Protein AF-A0AAW1EL03-F1 (afdb_monomer_lite)

Foldseek 3Di:
DQQLVVLVVLDDPPQDPVLNVLVSVLLLVLLCVVVVHDDDLVVNVVSCVVSPDHVVVCVVSQQFDPAFDPVRPPDTDTHGHPPGDSDPDDDPDDPDPPPPDDDDDDDDDDDDDDDDDDDDDPPPPPPPPDQLEDPPPDPDDQDPVLLVLQDLDPVDDLVRSLVSSVVVCVVVVHRDYDSVVSVVSSVVVNVD

Organism: Zoarces viviparus (NCBI:txid48416)

Secondary structure (DSSP, 8-state):
-TTHHHHHHHS-TTS-HHHHHHHHHHHHHHHHHHTT----HHHHHHHHHHT-S-HHHHHHTTSEEEEEPTTSTTS--EEEPTTS---SSPPPPP--------------------------------------B--TT--PPPPHHHHHTS---TTS-HHHHHHHHHHHHHHTTPPBPPHHHHHHHHHHHT--

Sequence (192 aa):
MPWLGPVMARLPPHTGKDQKLKVLTFVSCVAMLMNRDFITCKELGSLIGAMGVPQSDLQRLQVQSRFLMPQVFGLSVWHLHGDIPHRMAPLPPRPGPTVARPEDSVQEQPFKDVQAREDEGTCQAVRRTKATCLPVTSKSAWTSLELGLINTTEEVKLAKAYQLYLVTCKDNGIPVKTHKAFKLMRCRMMQQ

pLDDT: mean 72.67, std 19.69, range [28.55, 94.56]

Structure (mmCIF, N/CA/C/O backbone):
data_AF-A0AAW1EL03-F1
#
_entry.id   AF-A0AAW1EL03-F1
#
loop_
_atom_site.group_PDB
_atom_site.id
_atom_site.type_symbol
_atom_site.label_atom_id
_atom_site.label_alt_id
_atom_site.label_comp_id
_atom_site.label_asym_id
_atom_site.label_entity_id
_atom_site.label_seq_id
_atom_site.pdbx_PDB_ins_code
_atom_site.Cartn_x
_atom_site.Cartn_y
_atom_site.Cartn_z
_atom_site.occupancy
_atom_site.B_iso_or_equiv
_atom_site.auth_seq_id
_atom_site.auth_comp_id
_atom_site.auth_asym_id
_atom_site.auth_atom_id
_atom_site.pdbx_PDB_model_num
ATOM 1 N N . MET A 1 1 ? 12.410 -13.301 -0.323 1.00 84.69 1 MET A N 1
ATOM 2 C CA . MET A 1 1 ? 11.105 -12.604 -0.360 1.00 84.69 1 MET A CA 1
ATOM 3 C C . MET A 1 1 ? 10.319 -13.080 -1.579 1.00 84.69 1 MET A C 1
ATOM 5 O O . MET A 1 1 ? 10.852 -12.973 -2.680 1.00 84.69 1 MET A O 1
ATOM 9 N N . PRO A 1 2 ? 9.106 -13.634 -1.407 1.00 87.38 2 PRO A N 1
ATOM 10 C CA . PRO A 1 2 ? 8.372 -14.324 -2.476 1.00 87.38 2 PRO A CA 1
ATOM 11 C C . PRO A 1 2 ? 7.912 -13.414 -3.628 1.00 87.38 2 PRO A C 1
ATOM 13 O O . PRO A 1 2 ? 7.767 -13.878 -4.754 1.00 87.38 2 PRO A O 1
ATOM 16 N N . TRP A 1 3 ? 7.747 -12.114 -3.385 1.00 91.06 3 TRP A N 1
ATOM 17 C CA . TRP A 1 3 ? 7.303 -11.152 -4.397 1.00 91.06 3 TRP A CA 1
ATOM 18 C C . TRP A 1 3 ? 8.404 -10.694 -5.362 1.00 91.06 3 TRP A C 1
ATOM 20 O O . TRP A 1 3 ? 8.084 -10.210 -6.443 1.00 91.06 3 TRP A O 1
ATOM 30 N N . LEU A 1 4 ? 9.691 -10.828 -5.017 1.00 91.06 4 LEU A N 1
ATOM 31 C CA . LEU A 1 4 ? 10.774 -10.203 -5.792 1.00 91.06 4 LEU A CA 1
ATOM 32 C C . LEU A 1 4 ? 10.878 -10.747 -7.221 1.00 91.06 4 LEU A C 1
ATOM 34 O O . LEU A 1 4 ? 10.934 -9.961 -8.160 1.00 91.06 4 LEU A O 1
ATOM 38 N N . GLY A 1 5 ? 10.864 -12.070 -7.394 1.00 90.00 5 GLY A N 1
ATOM 39 C CA . GLY A 1 5 ? 10.936 -12.702 -8.718 1.00 90.00 5 GLY A CA 1
ATOM 40 C C . GLY A 1 5 ? 9.776 -12.288 -9.636 1.00 90.00 5 GLY A C 1
ATOM 41 O O . GLY A 1 5 ? 10.029 -11.757 -10.718 1.00 90.00 5 GLY A O 1
ATOM 42 N N . PRO A 1 6 ? 8.511 -12.444 -9.196 1.00 91.25 6 PRO A N 1
ATOM 43 C CA . PRO A 1 6 ? 7.341 -12.002 -9.955 1.00 91.25 6 PRO A CA 1
ATOM 44 C C . PRO A 1 6 ? 7.363 -10.515 -10.319 1.00 91.25 6 PRO A C 1
ATOM 46 O O . PRO A 1 6 ? 6.954 -10.142 -11.415 1.00 9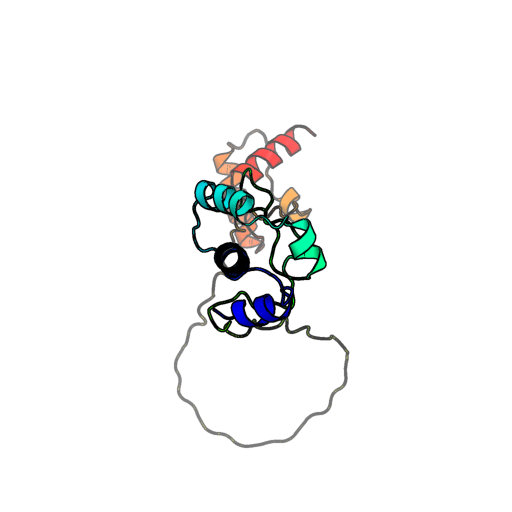1.25 6 PRO A O 1
ATOM 49 N N . VAL A 1 7 ? 7.859 -9.659 -9.422 1.00 91.75 7 VAL A N 1
ATOM 50 C CA . VAL A 1 7 ? 7.974 -8.217 -9.676 1.00 91.75 7 VAL A CA 1
ATOM 51 C C . VAL A 1 7 ? 9.072 -7.940 -10.697 1.00 91.75 7 VAL A C 1
ATOM 53 O O . VAL A 1 7 ? 8.834 -7.214 -11.655 1.00 91.75 7 VAL A O 1
ATOM 56 N N . MET A 1 8 ? 10.247 -8.558 -10.555 1.00 91.50 8 MET A N 1
ATOM 57 C CA . MET A 1 8 ? 11.344 -8.414 -11.515 1.00 91.50 8 MET A CA 1
ATOM 58 C C . MET A 1 8 ? 10.956 -8.859 -12.926 1.00 91.50 8 MET A C 1
ATOM 60 O O . MET A 1 8 ? 11.370 -8.214 -13.884 1.00 91.50 8 MET A O 1
ATOM 64 N N . ALA A 1 9 ? 10.139 -9.908 -13.057 1.00 91.38 9 ALA A N 1
ATOM 65 C CA . ALA A 1 9 ? 9.638 -10.383 -14.346 1.00 91.38 9 ALA A CA 1
ATOM 66 C C . ALA A 1 9 ? 8.681 -9.390 -15.034 1.00 91.38 9 ALA A C 1
ATOM 68 O O . ALA A 1 9 ? 8.555 -9.406 -16.255 1.00 91.38 9 ALA A O 1
ATOM 69 N N . ARG A 1 10 ? 8.007 -8.528 -14.261 1.00 91.31 10 ARG A N 1
ATOM 70 C CA . ARG A 1 10 ? 7.064 -7.512 -14.762 1.00 91.31 10 ARG A CA 1
ATOM 71 C C . ARG A 1 10 ? 7.731 -6.172 -15.060 1.00 91.31 10 ARG A C 1
ATOM 73 O O . ARG A 1 10 ? 7.146 -5.341 -15.749 1.00 91.31 10 ARG A O 1
ATOM 80 N N . LEU A 1 11 ? 8.930 -5.935 -14.533 1.00 90.38 11 LEU A N 1
ATOM 81 C CA . LEU A 1 11 ? 9.653 -4.694 -14.778 1.00 90.38 11 LEU A CA 1
ATOM 82 C C . LEU A 1 11 ? 10.279 -4.692 -16.179 1.00 90.38 11 LEU A C 1
ATOM 84 O O . LEU A 1 11 ? 10.826 -5.710 -16.608 1.00 90.38 11 LEU A O 1
ATOM 88 N N . PRO A 1 12 ? 10.273 -3.547 -16.882 1.00 88.62 12 PRO A N 1
ATOM 89 C CA . PRO A 1 12 ? 10.901 -3.458 -18.185 1.00 88.62 12 PRO A CA 1
ATOM 90 C C . PRO A 1 12 ? 12.398 -3.819 -18.136 1.00 88.62 12 PRO A C 1
ATOM 92 O O . PRO A 1 12 ? 13.119 -3.440 -17.201 1.00 88.62 12 PRO A O 1
ATOM 95 N N . PRO A 1 13 ? 12.923 -4.519 -19.158 1.00 83.50 13 PRO A N 1
ATOM 96 C CA . PRO A 1 13 ? 14.322 -4.940 -19.173 1.00 83.50 13 PRO A CA 1
ATOM 97 C C . PRO A 1 13 ? 15.284 -3.742 -19.156 1.00 83.50 13 PRO A C 1
ATOM 99 O O . PRO A 1 13 ? 16.328 -3.821 -18.508 1.00 83.50 13 PRO A O 1
ATOM 102 N N . HIS A 1 14 ? 14.881 -2.620 -19.761 1.00 84.62 14 HIS A N 1
ATOM 103 C CA . HIS A 1 14 ? 15.642 -1.372 -19.874 1.00 84.62 14 HIS A CA 1
ATOM 104 C C . HIS A 1 14 ? 15.606 -0.476 -18.623 1.00 84.62 14 HIS A C 1
ATOM 106 O O . HIS A 1 14 ? 16.266 0.560 -18.602 1.00 84.62 14 HIS A O 1
ATOM 112 N N . THR A 1 15 ? 14.868 -0.839 -17.569 1.00 84.38 15 THR A N 1
ATOM 113 C CA . THR A 1 15 ? 14.886 -0.076 -16.312 1.00 84.38 15 THR A CA 1
ATOM 114 C C . THR A 1 15 ? 16.285 -0.144 -15.685 1.00 84.38 15 THR A C 1
ATOM 116 O O . THR A 1 15 ? 16.849 -1.231 -15.512 1.00 84.38 15 THR A O 1
ATOM 119 N N . GLY A 1 16 ? 16.857 1.015 -15.344 1.00 87.94 16 GLY A N 1
ATOM 120 C CA . GLY A 1 16 ? 18.197 1.108 -14.760 1.00 87.94 16 GLY A CA 1
ATOM 121 C C . GLY A 1 16 ? 18.313 0.321 -13.450 1.00 87.94 16 GLY A C 1
ATOM 122 O O . GLY A 1 16 ? 17.337 0.179 -12.715 1.00 87.94 16 GLY A O 1
ATOM 123 N N . LYS A 1 17 ? 19.508 -0.199 -13.136 1.00 89.06 17 LYS A N 1
ATOM 124 C CA . LYS A 1 17 ? 19.734 -1.032 -11.934 1.00 89.06 17 LYS A CA 1
ATOM 125 C C . LYS A 1 17 ? 19.313 -0.326 -10.639 1.00 89.06 17 LYS A C 1
ATOM 127 O O . LYS A 1 17 ? 18.640 -0.931 -9.812 1.00 89.06 17 LYS A O 1
ATOM 132 N N . ASP A 1 18 ? 19.662 0.951 -10.506 1.00 89.50 18 ASP A N 1
ATOM 133 C CA . ASP A 1 18 ? 19.302 1.778 -9.349 1.00 89.50 18 ASP A CA 1
ATOM 134 C C . ASP A 1 18 ? 17.780 1.958 -9.218 1.00 89.50 18 ASP A C 1
ATOM 136 O O . ASP A 1 18 ? 17.197 1.769 -8.152 1.00 89.50 18 ASP A O 1
ATOM 140 N N . GLN A 1 19 ? 17.103 2.214 -10.337 1.00 89.75 19 GLN A N 1
ATOM 141 C CA . GLN A 1 19 ? 15.650 2.346 -10.376 1.00 89.75 19 GLN A CA 1
ATOM 142 C C . GLN A 1 19 ? 14.950 1.021 -10.045 1.00 89.75 19 GLN A C 1
ATOM 144 O O . GLN A 1 19 ? 14.009 1.006 -9.254 1.00 89.75 19 GLN A O 1
ATOM 149 N N . LYS A 1 20 ? 15.442 -0.109 -10.576 1.00 91.06 20 LYS A N 1
ATOM 150 C CA . LYS A 1 20 ? 14.947 -1.449 -10.218 1.00 91.06 20 LYS A CA 1
ATOM 151 C C . LYS A 1 20 ? 15.083 -1.701 -8.720 1.00 91.06 20 LYS A C 1
ATOM 153 O O . LYS A 1 20 ? 14.128 -2.168 -8.110 1.00 91.06 20 LYS A O 1
ATOM 158 N N . LEU A 1 21 ? 16.228 -1.363 -8.124 1.00 92.19 21 LEU A N 1
ATOM 159 C CA . LEU A 1 21 ? 16.440 -1.517 -6.687 1.00 92.19 21 LEU A CA 1
ATOM 160 C C . LEU A 1 21 ? 15.420 -0.697 -5.892 1.00 92.19 21 LEU A C 1
ATOM 162 O O . LEU A 1 21 ? 14.746 -1.249 -5.032 1.00 92.19 21 LEU A O 1
ATOM 166 N N . LYS A 1 22 ? 15.236 0.584 -6.226 1.00 92.38 22 LYS A N 1
ATOM 167 C CA . LYS A 1 22 ? 14.263 1.460 -5.553 1.00 92.38 22 LYS A CA 1
ATOM 168 C C . LYS A 1 22 ? 12.833 0.929 -5.651 1.00 92.38 22 LYS A C 1
ATOM 170 O O . LYS A 1 22 ? 12.125 0.901 -4.645 1.00 92.38 22 LYS A O 1
ATOM 175 N N . VAL A 1 23 ? 12.426 0.462 -6.833 1.00 92.06 23 VAL A N 1
ATOM 176 C CA . VAL A 1 23 ? 11.101 -0.140 -7.044 1.00 92.06 23 VAL A CA 1
ATOM 177 C C . VAL A 1 23 ? 10.938 -1.423 -6.233 1.00 92.06 23 VAL A C 1
ATOM 179 O O . VAL A 1 23 ? 9.911 -1.611 -5.584 1.00 92.06 23 VAL A O 1
ATOM 182 N N . LEU A 1 24 ? 11.947 -2.294 -6.210 1.00 93.12 24 LEU A N 1
ATOM 183 C CA . LEU A 1 24 ? 11.908 -3.526 -5.421 1.00 93.12 24 LEU A CA 1
ATOM 184 C C . LEU A 1 24 ? 11.877 -3.246 -3.917 1.00 93.12 24 LEU A C 1
ATOM 186 O O . LEU A 1 24 ? 11.137 -3.918 -3.197 1.00 93.12 24 LEU A O 1
ATOM 190 N N . THR A 1 25 ? 12.620 -2.246 -3.440 1.00 93.00 25 THR A N 1
ATOM 191 C CA . THR A 1 25 ? 12.575 -1.798 -2.043 1.00 93.00 25 THR A CA 1
ATOM 192 C C . THR A 1 25 ? 11.175 -1.315 -1.691 1.00 93.00 25 THR A C 1
ATOM 194 O O . THR A 1 25 ? 10.596 -1.772 -0.709 1.00 93.00 25 THR A O 1
ATOM 197 N N . PHE A 1 26 ? 10.578 -0.474 -2.536 1.00 93.44 26 PHE A N 1
ATOM 198 C CA . PHE A 1 26 ? 9.223 0.024 -2.323 1.00 93.44 26 PHE A CA 1
ATOM 199 C C . PHE A 1 26 ? 8.185 -1.096 -2.301 1.00 93.44 26 PHE A C 1
ATOM 201 O O . PHE A 1 26 ? 7.388 -1.187 -1.370 1.00 93.44 26 PHE A O 1
ATOM 208 N N . VAL A 1 27 ? 8.222 -1.993 -3.284 1.00 93.25 27 VAL A N 1
ATOM 209 C CA . VAL A 1 27 ? 7.329 -3.155 -3.350 1.00 93.25 27 VAL A CA 1
ATOM 210 C C . VAL A 1 27 ? 7.515 -4.060 -2.131 1.00 93.25 27 VAL A C 1
ATOM 212 O O . VAL A 1 27 ? 6.536 -4.583 -1.603 1.00 93.25 27 VAL A O 1
ATOM 215 N N . SER A 1 28 ? 8.741 -4.192 -1.625 1.00 93.12 28 SER A N 1
ATOM 216 C CA . SER A 1 28 ? 9.006 -4.930 -0.389 1.00 93.12 28 SER A CA 1
ATOM 217 C C . SER A 1 28 ? 8.383 -4.255 0.826 1.00 93.12 28 SER A C 1
ATOM 219 O O . SER A 1 28 ? 7.781 -4.943 1.647 1.00 93.12 28 SER A O 1
ATOM 221 N N . CYS A 1 29 ? 8.426 -2.925 0.913 1.00 91.81 29 CYS A N 1
ATOM 222 C CA . CYS A 1 29 ? 7.689 -2.188 1.936 1.00 91.81 29 CYS A CA 1
ATOM 223 C C . CYS A 1 29 ? 6.174 -2.419 1.826 1.00 91.81 29 CYS A C 1
ATOM 225 O O . CYS A 1 29 ? 5.512 -2.682 2.826 1.00 91.81 29 CYS A O 1
ATOM 227 N N . VAL A 1 30 ? 5.613 -2.398 0.617 1.00 91.75 30 VAL A N 1
ATOM 228 C CA . VAL A 1 30 ? 4.187 -2.700 0.406 1.00 91.75 30 VAL A CA 1
ATOM 229 C C . VAL A 1 30 ? 3.850 -4.129 0.851 1.00 91.75 30 VAL A C 1
ATOM 231 O O . VAL A 1 30 ? 2.850 -4.336 1.534 1.00 91.75 30 VAL A O 1
ATOM 234 N N . ALA A 1 31 ? 4.685 -5.117 0.517 1.00 91.50 31 ALA A N 1
ATOM 235 C CA . ALA A 1 31 ? 4.483 -6.505 0.931 1.00 91.50 31 ALA A CA 1
ATOM 236 C C . ALA A 1 31 ? 4.515 -6.668 2.459 1.00 91.50 31 ALA A C 1
ATOM 238 O O . ALA A 1 31 ? 3.661 -7.348 3.026 1.00 91.50 31 ALA A O 1
ATOM 239 N N . MET A 1 32 ? 5.471 -6.016 3.122 1.00 90.62 32 MET A N 1
ATOM 240 C CA . MET A 1 32 ? 5.596 -5.986 4.582 1.00 90.62 32 MET A CA 1
ATOM 241 C C . MET A 1 32 ? 4.366 -5.330 5.235 1.00 90.62 32 MET A C 1
ATOM 243 O O . MET A 1 32 ? 3.766 -5.912 6.137 1.00 90.62 32 MET A O 1
ATOM 247 N N . LEU A 1 33 ? 3.875 -4.206 4.701 1.00 89.44 33 LEU A N 1
ATOM 248 C CA . LEU A 1 33 ? 2.611 -3.601 5.150 1.00 89.44 33 LEU A CA 1
ATOM 249 C C . LEU A 1 33 ? 1.418 -4.553 4.990 1.00 89.44 33 LEU A C 1
ATOM 251 O O . LEU A 1 33 ? 0.576 -4.658 5.881 1.00 89.44 33 LEU A O 1
ATOM 255 N N . MET A 1 34 ? 1.347 -5.300 3.884 1.00 88.88 34 MET A N 1
ATOM 256 C CA . MET A 1 34 ? 0.299 -6.306 3.678 1.00 88.88 34 MET A CA 1
ATOM 257 C C . MET A 1 34 ? 0.388 -7.476 4.673 1.00 88.88 34 MET A C 1
ATOM 259 O O . MET A 1 34 ? -0.644 -8.069 4.999 1.00 88.88 34 MET A O 1
ATOM 263 N N . ASN A 1 35 ? 1.581 -7.775 5.193 1.00 88.31 35 ASN A N 1
ATOM 264 C CA . ASN A 1 35 ? 1.797 -8.736 6.278 1.00 88.31 35 ASN A CA 1
ATOM 265 C C . ASN A 1 35 ? 1.561 -8.152 7.679 1.00 88.31 35 ASN A C 1
ATOM 267 O O . ASN A 1 35 ? 1.613 -8.903 8.650 1.00 88.31 35 ASN A O 1
ATOM 271 N N . ARG A 1 36 ? 1.198 -6.864 7.780 1.00 85.75 36 ARG A N 1
ATOM 272 C CA . ARG A 1 36 ? 1.026 -6.105 9.032 1.00 85.75 36 ARG A CA 1
ATOM 273 C C . ARG A 1 36 ? 2.334 -5.849 9.786 1.00 85.75 36 ARG A C 1
ATOM 275 O O . ARG A 1 36 ? 2.304 -5.637 10.997 1.00 85.75 36 ARG A O 1
ATOM 282 N N . ASP A 1 37 ? 3.453 -5.832 9.072 1.00 86.31 37 ASP A N 1
ATOM 283 C CA . ASP A 1 37 ? 4.729 -5.386 9.621 1.00 86.31 37 ASP A CA 1
ATOM 284 C C . ASP A 1 37 ? 4.763 -3.853 9.714 1.00 86.31 37 ASP A C 1
ATOM 286 O O . ASP A 1 37 ? 4.125 -3.136 8.935 1.00 86.31 37 ASP A O 1
ATOM 290 N N . PHE A 1 38 ? 5.512 -3.338 10.689 1.00 84.25 38 PHE A N 1
ATOM 291 C CA . PHE A 1 38 ? 5.642 -1.900 10.904 1.00 84.25 38 PHE A CA 1
ATOM 292 C C . PHE A 1 38 ? 6.606 -1.269 9.893 1.00 84.25 38 PHE A C 1
ATOM 294 O O . PHE A 1 38 ? 7.735 -1.729 9.736 1.00 84.25 38 PHE A O 1
ATOM 301 N N . ILE A 1 39 ? 6.178 -0.173 9.256 1.00 84.75 39 ILE A N 1
ATOM 302 C CA . ILE A 1 39 ? 7.020 0.657 8.385 1.00 84.75 39 ILE A CA 1
ATOM 303 C C . ILE A 1 39 ? 6.772 2.130 8.679 1.00 84.75 39 ILE A C 1
ATOM 305 O O . ILE A 1 39 ? 5.629 2.585 8.776 1.00 84.75 39 ILE A O 1
ATOM 309 N N . THR A 1 40 ? 7.852 2.902 8.748 1.00 86.44 40 THR A N 1
ATOM 310 C CA . THR A 1 40 ? 7.795 4.351 8.908 1.00 86.44 40 THR A CA 1
ATOM 311 C C . THR A 1 40 ? 7.157 5.009 7.680 1.00 86.44 40 THR A C 1
ATOM 313 O O . THR A 1 40 ? 7.718 5.005 6.584 1.00 86.44 40 THR A O 1
ATOM 316 N N . CYS A 1 41 ? 6.005 5.664 7.860 1.00 84.19 41 CYS A N 1
ATOM 317 C CA . CYS A 1 41 ? 5.313 6.362 6.766 1.00 84.19 41 CYS A CA 1
ATOM 318 C C . CYS A 1 41 ? 6.177 7.468 6.126 1.00 84.19 41 CYS A C 1
ATOM 320 O O . CYS A 1 41 ? 6.107 7.677 4.920 1.00 84.19 41 CYS A O 1
ATOM 322 N N . LYS A 1 42 ? 7.036 8.147 6.901 1.00 86.12 42 LYS A N 1
ATOM 323 C CA . LYS A 1 42 ? 7.952 9.180 6.377 1.00 86.12 42 LYS A CA 1
ATOM 324 C C . LYS A 1 42 ? 8.934 8.620 5.343 1.00 86.12 42 LYS A C 1
ATOM 326 O O . LYS A 1 42 ? 9.109 9.209 4.280 1.00 86.12 42 LYS A O 1
ATOM 331 N N . GLU A 1 43 ? 9.539 7.475 5.645 1.00 85.88 43 GLU A N 1
ATOM 332 C CA . GLU A 1 43 ? 10.498 6.809 4.757 1.00 85.88 43 GLU A CA 1
ATOM 333 C C . GLU A 1 43 ? 9.797 6.279 3.507 1.00 85.88 43 GLU A C 1
ATOM 335 O O . GLU A 1 43 ? 10.298 6.446 2.399 1.00 85.88 43 GLU A O 1
ATOM 340 N N . LEU A 1 44 ? 8.585 5.737 3.666 1.00 88.75 44 LEU A N 1
ATOM 341 C CA . LEU A 1 44 ? 7.769 5.286 2.544 1.00 88.75 44 LEU A CA 1
ATOM 342 C C . LEU A 1 44 ? 7.399 6.436 1.597 1.00 88.75 44 LEU A C 1
ATOM 344 O O . LEU A 1 44 ? 7.482 6.280 0.382 1.00 88.75 44 LEU A O 1
ATOM 348 N N . GLY A 1 45 ? 7.036 7.602 2.139 1.00 88.56 45 GLY A N 1
ATOM 349 C CA . GLY A 1 45 ? 6.766 8.805 1.349 1.00 88.56 45 GLY A CA 1
ATOM 350 C C . GLY A 1 45 ? 7.994 9.286 0.573 1.00 88.56 45 GLY A C 1
ATOM 351 O O . GLY A 1 45 ? 7.897 9.566 -0.622 1.00 88.56 45 GLY A O 1
ATOM 352 N N . SER A 1 46 ? 9.164 9.312 1.221 1.00 89.75 46 SER A N 1
ATOM 353 C CA . SER A 1 46 ? 10.435 9.638 0.559 1.00 89.75 46 SER A CA 1
ATOM 354 C C . SER A 1 46 ? 10.758 8.648 -0.565 1.00 89.75 46 SER A C 1
ATOM 356 O O . SER A 1 46 ? 11.137 9.055 -1.663 1.00 89.75 46 SER A O 1
ATOM 358 N N . LEU A 1 47 ? 10.522 7.355 -0.333 1.00 90.12 47 LEU A N 1
ATOM 359 C CA . LEU A 1 47 ? 10.772 6.299 -1.306 1.00 90.12 47 LEU A CA 1
ATOM 360 C C . LEU A 1 47 ? 9.850 6.391 -2.533 1.00 90.12 47 LEU A C 1
ATOM 362 O O . LEU A 1 47 ? 10.315 6.180 -3.652 1.00 90.12 47 LEU A O 1
ATOM 366 N N . ILE A 1 48 ? 8.578 6.768 -2.347 1.00 88.81 48 ILE A N 1
ATOM 367 C CA . ILE A 1 48 ? 7.637 7.028 -3.453 1.00 88.81 48 ILE A CA 1
ATOM 368 C C . ILE A 1 48 ? 8.169 8.134 -4.370 1.00 88.81 48 ILE A C 1
ATOM 370 O O . ILE A 1 48 ? 8.121 7.983 -5.590 1.00 88.81 48 ILE A O 1
ATOM 374 N N . GLY A 1 49 ? 8.716 9.211 -3.800 1.00 86.94 49 GLY A N 1
ATOM 375 C CA . GLY A 1 49 ? 9.352 10.275 -4.579 1.00 86.94 49 GLY A CA 1
ATOM 376 C C . GLY A 1 49 ? 10.665 9.837 -5.237 1.00 86.94 49 GLY A C 1
ATOM 377 O O . GLY A 1 49 ? 10.932 10.183 -6.385 1.00 86.94 49 GLY A O 1
ATOM 378 N N . ALA A 1 50 ? 11.475 9.039 -4.538 1.00 87.94 50 ALA A N 1
ATOM 379 C CA . ALA A 1 50 ? 12.811 8.647 -4.987 1.00 87.94 50 ALA A CA 1
ATOM 380 C C . ALA A 1 50 ? 12.824 7.585 -6.100 1.00 87.94 50 ALA A C 1
ATOM 382 O O . ALA A 1 50 ? 13.808 7.501 -6.838 1.00 87.94 50 ALA A O 1
ATOM 383 N N . MET A 1 51 ? 11.770 6.769 -6.234 1.00 87.06 51 MET A N 1
ATOM 384 C CA . MET A 1 51 ? 11.692 5.701 -7.243 1.00 87.06 51 MET A CA 1
ATOM 385 C C . MET A 1 51 ? 11.795 6.202 -8.687 1.00 87.06 51 MET A C 1
ATOM 387 O O . MET A 1 51 ? 12.218 5.442 -9.556 1.00 87.06 51 MET A O 1
ATOM 391 N N . GLY A 1 52 ? 11.365 7.435 -8.970 1.00 83.94 52 GLY A N 1
ATOM 392 C CA . GLY A 1 52 ? 11.308 7.959 -10.340 1.00 83.94 52 GLY A CA 1
ATOM 393 C C . GLY A 1 52 ? 10.363 7.182 -11.271 1.00 83.94 52 GLY A C 1
ATOM 394 O O . GLY A 1 52 ? 10.425 7.358 -12.482 1.00 83.94 52 GLY A O 1
ATOM 395 N N . VAL A 1 53 ? 9.517 6.303 -10.722 1.00 85.56 53 VAL A N 1
ATOM 396 C CA . VAL A 1 53 ? 8.439 5.598 -11.427 1.00 85.56 53 VAL A CA 1
ATOM 397 C C . VAL A 1 53 ? 7.142 5.922 -10.694 1.00 85.56 53 VAL A C 1
ATOM 399 O O . VAL A 1 53 ? 7.053 5.654 -9.491 1.00 85.56 53 VAL A O 1
ATOM 402 N N . PRO A 1 54 ? 6.135 6.494 -11.369 1.00 89.12 54 PRO A N 1
ATOM 403 C CA . PRO A 1 54 ? 4.861 6.761 -10.729 1.00 89.12 54 PRO A CA 1
ATOM 404 C C . PRO A 1 54 ? 4.129 5.447 -10.433 1.00 89.12 54 PRO A C 1
ATOM 406 O O . PRO A 1 54 ? 4.210 4.469 -11.178 1.00 89.12 54 PRO A O 1
ATOM 409 N N . GLN A 1 55 ? 3.346 5.429 -9.355 1.00 89.25 55 GLN A N 1
ATOM 410 C CA . GLN A 1 55 ? 2.567 4.246 -8.963 1.00 89.25 55 GLN A CA 1
ATOM 411 C C . GLN A 1 55 ? 1.541 3.830 -10.039 1.00 89.25 55 GLN A C 1
ATOM 413 O O . GLN A 1 55 ? 1.219 2.651 -10.167 1.00 89.25 55 GLN A O 1
ATOM 418 N N . SER A 1 56 ? 1.098 4.761 -10.891 1.00 89.44 56 SER A N 1
ATOM 419 C CA . SER A 1 56 ? 0.276 4.459 -12.071 1.00 89.44 56 SER A CA 1
ATOM 420 C C . SER A 1 56 ? 0.974 3.524 -13.062 1.00 89.44 56 SER A C 1
ATOM 422 O O . SER A 1 56 ? 0.334 2.638 -13.626 1.00 89.44 56 SER A O 1
ATOM 424 N N . ASP A 1 57 ? 2.285 3.671 -13.256 1.00 90.81 57 ASP A N 1
ATOM 425 C CA . ASP A 1 57 ? 3.041 2.783 -14.139 1.00 90.81 57 ASP A CA 1
ATOM 426 C C . ASP A 1 57 ? 3.235 1.410 -13.498 1.00 90.81 57 ASP A C 1
ATOM 428 O O . ASP A 1 57 ? 3.091 0.393 -14.173 1.00 90.81 57 ASP A O 1
ATOM 432 N N . LEU A 1 58 ? 3.433 1.349 -12.178 1.00 90.00 58 LEU A N 1
ATOM 433 C CA . LEU A 1 58 ? 3.453 0.075 -11.453 1.00 90.00 58 LEU A CA 1
ATOM 434 C C . LEU A 1 58 ? 2.104 -0.657 -11.528 1.00 90.00 58 LEU A C 1
ATOM 436 O O . LEU A 1 58 ? 2.082 -1.886 -11.561 1.00 90.00 58 LEU A O 1
ATOM 440 N N . GLN A 1 59 ? 0.981 0.061 -11.602 1.00 92.31 59 GLN A N 1
ATOM 441 C CA . GLN A 1 59 ? -0.331 -0.540 -11.862 1.00 92.31 59 GLN A CA 1
ATOM 442 C C . GLN A 1 59 ? -0.469 -1.041 -13.304 1.00 92.31 59 GLN A C 1
ATOM 444 O O . GLN A 1 59 ? -0.995 -2.132 -13.522 1.00 92.31 59 GLN A O 1
ATOM 449 N N . ARG A 1 60 ? 0.030 -0.287 -14.294 1.00 91.75 60 ARG A N 1
ATOM 450 C CA . ARG A 1 60 ? 0.043 -0.716 -15.707 1.00 91.75 60 ARG A CA 1
ATOM 451 C C . ARG A 1 60 ? 0.879 -1.976 -15.916 1.00 91.75 60 ARG A C 1
ATOM 453 O O . ARG A 1 60 ? 0.465 -2.857 -16.660 1.00 91.75 60 ARG A O 1
ATOM 460 N N . LEU A 1 61 ? 2.003 -2.089 -15.210 1.00 90.62 61 LEU A N 1
ATOM 461 C CA . LEU A 1 61 ? 2.863 -3.278 -15.184 1.00 90.62 61 LEU A CA 1
ATOM 462 C C . LEU A 1 61 ? 2.291 -4.421 -14.331 1.00 90.62 61 LEU A C 1
ATOM 464 O O . LEU A 1 61 ? 2.961 -5.429 -14.118 1.00 90.62 61 LEU A O 1
ATOM 468 N N . GLN A 1 62 ? 1.074 -4.266 -13.799 1.00 92.06 62 GLN A N 1
ATOM 469 C CA . GLN A 1 62 ? 0.434 -5.219 -12.895 1.00 92.06 62 GLN A CA 1
ATOM 470 C C . GLN A 1 62 ? 1.288 -5.533 -11.656 1.00 92.06 62 GLN A C 1
ATOM 472 O O . GLN A 1 62 ? 1.151 -6.592 -11.065 1.00 92.06 62 GLN A O 1
ATOM 477 N N . VAL A 1 63 ? 2.196 -4.660 -11.225 1.00 91.38 63 VAL A N 1
ATOM 478 C CA . VAL A 1 63 ? 2.946 -4.836 -9.969 1.00 91.38 63 VAL A CA 1
ATOM 479 C C . VAL A 1 63 ? 2.072 -4.429 -8.782 1.00 91.38 63 VAL A C 1
ATOM 481 O O . VAL A 1 63 ? 1.998 -5.132 -7.773 1.00 91.38 63 VAL A O 1
ATOM 484 N N . GLN A 1 64 ? 1.351 -3.319 -8.930 1.00 92.50 64 GLN A N 1
ATOM 485 C CA . GLN A 1 64 ? 0.358 -2.851 -7.969 1.00 92.50 64 GLN A CA 1
ATOM 486 C C . GLN A 1 64 ? -1.064 -3.115 -8.467 1.00 92.50 64 GLN A C 1
ATOM 488 O O . GLN A 1 64 ? -1.345 -3.154 -9.663 1.00 92.50 64 GLN A O 1
ATOM 493 N N . SER A 1 65 ? -1.976 -3.293 -7.521 1.00 91.94 65 SER A N 1
ATOM 494 C CA . SER A 1 65 ? -3.411 -3.389 -7.755 1.00 91.94 65 SER A CA 1
ATOM 495 C C . SER A 1 65 ? -4.074 -2.007 -7.722 1.00 91.94 65 SER A C 1
ATOM 497 O O . SER A 1 65 ? -3.449 -0.992 -7.422 1.00 91.94 65 SER A O 1
ATOM 499 N N . ARG A 1 66 ? -5.385 -1.975 -7.977 1.00 89.19 66 ARG A N 1
ATOM 500 C CA . ARG A 1 66 ? -6.219 -0.770 -7.840 1.00 89.19 66 ARG A CA 1
ATOM 501 C C . ARG A 1 66 ? -6.704 -0.531 -6.407 1.00 89.19 66 ARG A C 1
ATOM 503 O O . ARG A 1 66 ? -7.329 0.490 -6.142 1.00 89.19 66 ARG A O 1
ATOM 510 N N . PHE A 1 67 ? -6.430 -1.453 -5.484 1.00 89.19 67 PHE A N 1
ATOM 511 C CA . PHE A 1 67 ? -6.892 -1.357 -4.105 1.00 89.19 67 PHE A CA 1
ATOM 512 C C . PHE A 1 67 ? -5.921 -0.525 -3.277 1.00 89.19 67 PHE A C 1
ATOM 514 O O . PHE A 1 67 ? -4.733 -0.835 -3.201 1.00 89.19 67 PHE A O 1
ATOM 521 N N . LEU A 1 68 ? -6.435 0.525 -2.646 1.00 89.94 68 LEU A N 1
ATOM 522 C CA . LEU A 1 68 ? -5.670 1.372 -1.740 1.00 89.94 68 LEU A CA 1
ATOM 523 C C . LE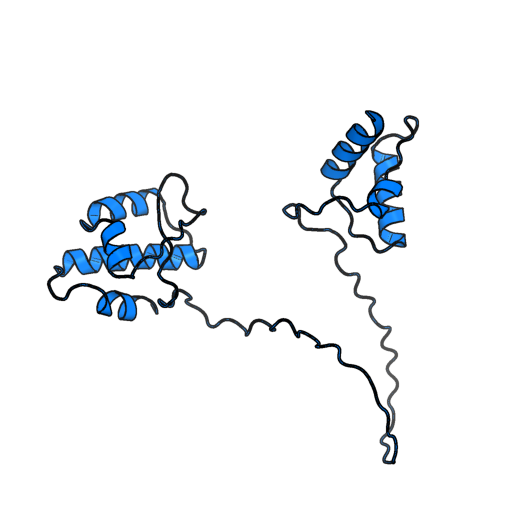U A 1 68 ? -5.528 0.691 -0.374 1.00 89.94 68 LEU A C 1
ATOM 525 O O . LEU A 1 68 ? -6.481 0.089 0.121 1.00 89.94 68 LEU A O 1
ATOM 529 N N . MET A 1 69 ? -4.358 0.806 0.250 1.00 87.00 69 MET A N 1
ATOM 530 C CA . MET A 1 69 ? -4.155 0.348 1.619 1.00 87.00 69 MET A CA 1
ATOM 531 C C . MET A 1 69 ? -4.750 1.355 2.611 1.00 87.00 69 MET A C 1
ATOM 533 O O . MET A 1 69 ? -4.274 2.486 2.683 1.00 87.00 69 MET A O 1
ATOM 537 N N . PRO A 1 70 ? -5.718 0.950 3.453 1.00 78.56 70 PRO A N 1
ATOM 538 C CA . PRO A 1 70 ? -6.311 1.843 4.451 1.00 78.56 70 PRO A CA 1
ATOM 539 C C . PRO A 1 70 ? -5.395 2.091 5.660 1.00 78.56 70 PRO A C 1
ATOM 541 O O . PRO A 1 70 ? -5.693 2.939 6.492 1.00 78.56 70 PRO A O 1
ATOM 544 N N . GLN A 1 71 ? -4.307 1.325 5.791 1.00 74.06 71 GLN A N 1
ATOM 545 C CA . GLN A 1 71 ? -3.417 1.337 6.959 1.00 74.06 71 GLN A CA 1
ATOM 546 C C . GLN A 1 71 ? -2.359 2.450 6.902 1.00 74.06 71 GLN A C 1
ATOM 548 O O . GLN A 1 71 ? -1.679 2.691 7.896 1.00 74.06 71 GLN A O 1
ATOM 553 N N . VAL A 1 72 ? -2.211 3.127 5.758 1.00 77.06 72 VAL A N 1
ATOM 554 C CA . VAL A 1 72 ? -1.195 4.165 5.556 1.00 77.06 72 VAL A CA 1
ATOM 555 C C . VAL A 1 72 ? -1.870 5.537 5.569 1.00 77.06 72 VAL A C 1
ATOM 557 O O . VAL A 1 72 ? -2.483 5.960 4.592 1.00 77.06 72 VAL A O 1
ATOM 560 N N . PHE A 1 73 ? -1.793 6.237 6.700 1.00 72.81 73 PHE A N 1
ATOM 561 C CA . PHE A 1 73 ? -2.392 7.565 6.840 1.00 72.81 73 PHE A CA 1
ATOM 562 C C . PHE A 1 73 ? -1.578 8.621 6.084 1.00 72.81 73 PHE A C 1
ATOM 564 O O . PHE A 1 73 ? -0.361 8.705 6.233 1.00 72.81 73 PHE A O 1
ATOM 571 N N . GLY A 1 74 ? -2.257 9.449 5.285 1.00 78.19 74 GLY A N 1
ATOM 572 C CA . GLY A 1 74 ? -1.641 10.577 4.575 1.00 78.19 74 GLY A CA 1
ATOM 573 C C . GLY A 1 74 ? -0.818 10.208 3.336 1.00 78.19 74 GLY A C 1
ATOM 574 O O . GLY A 1 74 ? -0.257 11.099 2.706 1.00 78.19 74 GLY A O 1
ATOM 575 N N . LEU A 1 75 ? -0.760 8.927 2.953 1.00 82.50 75 LEU A N 1
ATOM 576 C CA . LEU A 1 75 ? -0.092 8.468 1.735 1.00 82.50 75 LEU A CA 1
ATOM 577 C C . LEU A 1 75 ? -1.005 7.533 0.948 1.00 82.50 75 LEU A C 1
ATOM 579 O O . LEU A 1 75 ? -1.579 6.593 1.491 1.00 82.50 75 LEU A O 1
ATOM 583 N N . SER A 1 76 ? -1.092 7.765 -0.360 1.00 87.75 76 SER A N 1
ATOM 584 C CA . SER A 1 76 ? -1.769 6.838 -1.266 1.00 87.75 76 SER A CA 1
ATOM 585 C C . SER A 1 76 ? -0.805 5.723 -1.649 1.00 87.75 76 SER A C 1
ATOM 587 O O . SER A 1 76 ? 0.120 5.928 -2.436 1.00 87.75 76 SER A O 1
ATOM 589 N N . VAL A 1 77 ? -0.999 4.549 -1.050 1.00 89.44 77 VAL A N 1
ATOM 590 C CA . VAL A 1 77 ? -0.206 3.350 -1.334 1.00 89.44 77 VAL A CA 1
ATOM 591 C C . VAL A 1 77 ? -1.152 2.234 -1.735 1.00 89.44 77 VAL A C 1
ATOM 593 O O . VAL A 1 77 ? -2.113 1.938 -1.026 1.00 89.44 77 VAL A O 1
ATOM 596 N N . TRP A 1 78 ? -0.887 1.613 -2.878 1.00 91.94 78 TRP A N 1
ATOM 597 C CA . TRP A 1 78 ? -1.722 0.545 -3.411 1.00 91.94 78 TRP A CA 1
ATOM 598 C C . TRP A 1 78 ? -1.178 -0.826 -3.019 1.00 91.94 78 TRP A C 1
ATOM 600 O O . TRP A 1 78 ? 0.034 -1.029 -2.930 1.00 91.94 78 TRP A O 1
ATOM 610 N N . HIS A 1 79 ? -2.090 -1.772 -2.801 1.00 92.88 79 HIS A N 1
ATOM 611 C CA . HIS A 1 79 ? -1.773 -3.176 -2.558 1.00 92.88 79 HIS A CA 1
ATOM 612 C C . HIS A 1 79 ? -1.004 -3.777 -3.738 1.00 92.88 79 HIS A C 1
ATOM 614 O O . HIS A 1 79 ? -1.206 -3.364 -4.881 1.00 92.88 79 HIS A O 1
ATOM 620 N N . LEU A 1 80 ? -0.203 -4.813 -3.482 1.00 92.50 80 LEU A N 1
ATOM 621 C CA . LEU A 1 80 ? 0.360 -5.640 -4.549 1.00 92.50 80 LEU A CA 1
ATOM 622 C C . LEU A 1 80 ? -0.738 -6.329 -5.355 1.00 92.50 80 LEU A C 1
ATOM 624 O O . LEU A 1 80 ? -1.839 -6.581 -4.859 1.00 92.50 80 LEU A O 1
ATOM 628 N N . HIS A 1 81 ? -0.430 -6.620 -6.615 1.00 94.56 81 HIS A N 1
ATOM 629 C CA . HIS A 1 81 ? -1.323 -7.380 -7.479 1.00 94.56 81 HIS A CA 1
ATOM 630 C C . HIS A 1 81 ? -1.650 -8.755 -6.880 1.00 94.56 81 HIS A C 1
ATOM 632 O O . HIS A 1 81 ? -0.804 -9.361 -6.225 1.00 94.56 81 HIS A O 1
ATOM 638 N N . GLY A 1 82 ? -2.866 -9.258 -7.124 1.00 87.88 82 GLY A N 1
ATOM 639 C CA . GLY A 1 82 ? -3.360 -10.507 -6.524 1.00 87.88 82 GLY A CA 1
ATOM 640 C C . GLY A 1 82 ? -2.486 -11.729 -6.824 1.00 87.88 82 GLY A C 1
ATOM 641 O O . GLY A 1 82 ? -2.304 -12.578 -5.957 1.00 87.88 82 GLY A O 1
ATOM 642 N N . ASP A 1 83 ? -1.886 -11.767 -8.013 1.00 88.81 83 ASP A N 1
ATOM 643 C CA . ASP A 1 83 ? -0.996 -12.857 -8.439 1.00 88.81 83 ASP A CA 1
ATOM 644 C C . ASP A 1 83 ? 0.404 -12.799 -7.812 1.00 88.81 83 ASP A C 1
ATOM 646 O O . ASP A 1 83 ? 1.192 -13.728 -7.982 1.00 88.81 83 ASP A O 1
ATOM 650 N N . ILE A 1 84 ? 0.763 -11.699 -7.141 1.00 90.19 84 ILE A N 1
ATOM 651 C CA . ILE A 1 84 ? 2.078 -11.552 -6.520 1.00 90.19 84 ILE A CA 1
ATOM 652 C C . ILE A 1 84 ? 1.989 -12.061 -5.074 1.00 90.19 84 ILE A C 1
ATOM 654 O O . ILE A 1 84 ? 1.293 -11.467 -4.239 1.00 90.19 84 ILE A O 1
ATOM 658 N N . PRO A 1 85 ? 2.711 -13.142 -4.730 1.00 88.69 85 PRO A N 1
ATOM 659 C CA . PRO A 1 85 ? 2.711 -13.668 -3.377 1.00 88.69 85 PRO A CA 1
ATOM 660 C C . PRO A 1 85 ? 3.421 -12.690 -2.437 1.00 88.69 85 PRO A C 1
ATOM 662 O O . PRO A 1 85 ? 4.603 -12.391 -2.592 1.00 88.69 85 PRO A O 1
ATOM 665 N N . HIS A 1 86 ? 2.696 -12.209 -1.431 1.00 86.38 86 HIS A N 1
ATOM 666 C CA . HIS A 1 86 ? 3.210 -11.261 -0.438 1.00 86.38 86 HIS A CA 1
ATOM 667 C C . HIS A 1 86 ? 3.453 -11.895 0.939 1.00 86.38 86 HIS A C 1
ATOM 669 O O . HIS A 1 86 ? 4.156 -11.311 1.753 1.00 86.38 86 HIS A O 1
ATOM 675 N N . ARG A 1 87 ? 2.901 -13.083 1.221 1.00 83.88 87 ARG A N 1
ATOM 676 C CA . ARG A 1 87 ? 2.970 -13.712 2.552 1.00 83.88 87 ARG A CA 1
ATOM 677 C C . ARG A 1 87 ? 4.297 -14.431 2.782 1.00 83.88 87 ARG A C 1
ATOM 679 O O . ARG A 1 87 ? 4.695 -15.250 1.963 1.00 83.88 87 ARG A O 1
ATOM 686 N N . MET A 1 88 ? 4.950 -14.146 3.910 1.00 73.56 88 MET A N 1
ATOM 687 C CA . MET A 1 88 ? 6.240 -14.745 4.300 1.00 73.56 88 MET A CA 1
ATOM 688 C C . MET A 1 88 ? 6.104 -16.142 4.933 1.00 73.56 88 MET A C 1
ATOM 690 O O . MET A 1 88 ? 7.028 -16.940 4.824 1.00 73.56 88 MET A O 1
ATOM 694 N N . ALA A 1 89 ? 4.966 -16.452 5.565 1.00 67.69 89 ALA A N 1
ATOM 695 C CA . ALA A 1 89 ? 4.710 -17.744 6.205 1.00 67.69 89 ALA A CA 1
ATOM 696 C C . ALA A 1 89 ? 3.651 -18.563 5.439 1.00 67.69 89 ALA A C 1
ATOM 698 O O . ALA A 1 89 ? 2.693 -17.974 4.916 1.00 67.69 89 ALA A O 1
ATOM 699 N N . PRO A 1 90 ? 3.764 -19.908 5.410 1.00 59.88 90 PRO A N 1
ATOM 700 C CA . PRO A 1 90 ? 2.670 -20.767 4.980 1.00 59.88 90 PRO A CA 1
ATOM 701 C C . PRO A 1 90 ? 1.474 -20.528 5.901 1.00 59.88 90 PRO A C 1
ATOM 703 O O . PRO A 1 90 ? 1.607 -20.529 7.125 1.00 59.88 90 PRO A O 1
ATOM 706 N N . LEU A 1 91 ? 0.295 -20.311 5.323 1.00 57.69 91 LEU A N 1
ATOM 707 C CA . LEU A 1 91 ? -0.920 -20.316 6.123 1.00 57.69 91 LEU A CA 1
ATOM 708 C C . LEU A 1 91 ? -1.110 -21.732 6.689 1.00 57.69 91 LEU A C 1
ATOM 710 O O . LEU A 1 91 ? -1.034 -22.680 5.903 1.00 57.69 91 LEU A O 1
ATOM 714 N N . PRO A 1 92 ? -1.468 -21.911 7.974 1.00 56.53 92 PRO A N 1
ATOM 715 C CA . PRO A 1 92 ? -2.278 -23.072 8.303 1.00 56.53 92 PRO A CA 1
ATOM 716 C C . PRO A 1 92 ? -3.508 -23.027 7.380 1.00 56.53 92 PRO A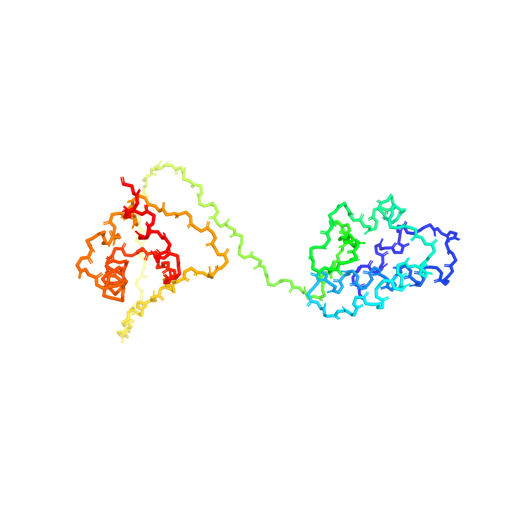 C 1
ATOM 718 O O . PRO A 1 92 ? -4.060 -21.933 7.170 1.00 56.53 92 PRO A O 1
ATOM 721 N N . PRO A 1 93 ? -3.901 -24.155 6.761 1.00 56.00 93 PRO A N 1
ATOM 722 C CA . PRO A 1 93 ? -5.039 -24.178 5.859 1.00 56.00 93 PRO A CA 1
ATOM 723 C C . PRO A 1 93 ? -6.216 -23.529 6.576 1.00 56.00 93 PRO A C 1
ATOM 725 O O . PRO A 1 93 ? -6.546 -23.888 7.708 1.00 56.00 93 PRO A O 1
ATOM 728 N N . ARG A 1 94 ? -6.823 -22.518 5.943 1.00 55.34 94 ARG A N 1
ATOM 729 C CA . ARG A 1 94 ? -8.116 -22.034 6.422 1.00 55.34 94 ARG A CA 1
ATOM 730 C C . ARG A 1 94 ? -9.024 -23.262 6.435 1.00 55.34 94 ARG A C 1
ATOM 732 O O . ARG A 1 94 ? -9.134 -23.882 5.376 1.00 55.34 94 ARG A O 1
ATOM 739 N N . PRO A 1 95 ? -9.667 -23.622 7.559 1.00 51.25 95 PRO A N 1
ATOM 740 C CA . PRO A 1 95 ? -10.812 -24.504 7.467 1.00 51.25 95 PRO A CA 1
ATOM 741 C C . PRO A 1 95 ? -11.772 -23.798 6.513 1.00 51.25 95 PRO A C 1
ATOM 743 O O . PRO A 1 95 ? -12.236 -22.686 6.787 1.00 51.25 95 PRO A O 1
ATOM 746 N N . GLY A 1 96 ? -11.940 -24.370 5.322 1.00 50.84 96 GLY A N 1
ATOM 747 C CA . GLY A 1 96 ? -12.943 -23.892 4.390 1.00 50.84 96 GLY A CA 1
ATOM 748 C C . GLY A 1 96 ? -14.287 -23.890 5.116 1.00 50.84 96 GLY A C 1
ATOM 749 O O . GLY A 1 96 ? -14.492 -24.715 6.012 1.00 50.84 96 GLY A O 1
ATOM 750 N N . PRO A 1 97 ? -15.202 -22.969 4.792 1.00 47.12 97 PRO A N 1
ATOM 751 C CA . PRO A 1 97 ? -16.569 -23.139 5.237 1.00 47.12 97 PRO A CA 1
ATOM 752 C C . PRO A 1 97 ? -17.044 -24.479 4.674 1.00 47.12 97 PRO A C 1
ATOM 754 O O . PRO A 1 97 ? -17.164 -24.636 3.460 1.00 47.12 97 PRO A O 1
ATOM 757 N N . THR A 1 98 ? -17.263 -25.460 5.548 1.00 48.75 98 THR A N 1
ATOM 758 C CA . THR A 1 98 ? -18.028 -26.654 5.209 1.00 48.75 98 THR A CA 1
ATOM 759 C C . THR A 1 98 ? -19.431 -26.158 4.900 1.00 48.75 98 THR A C 1
ATOM 761 O O . THR A 1 98 ? -20.255 -25.971 5.794 1.00 48.75 98 THR A O 1
ATOM 764 N N . VAL A 1 99 ? -19.680 -25.836 3.634 1.00 49.84 99 VAL A N 1
ATOM 765 C CA . VAL A 1 99 ? -21.030 -25.631 3.131 1.00 49.84 99 VAL A CA 1
ATOM 766 C C . VAL A 1 99 ? -21.653 -27.019 3.134 1.00 49.84 99 VAL A C 1
ATOM 768 O O . VAL A 1 99 ? -21.463 -27.801 2.207 1.00 49.84 99 VAL A O 1
ATOM 771 N N . ALA A 1 100 ? -22.324 -27.357 4.233 1.00 47.41 100 ALA A N 1
ATOM 772 C CA . ALA A 1 100 ? -23.254 -28.468 4.244 1.00 47.41 100 ALA A CA 1
ATOM 773 C C . ALA A 1 100 ? -24.361 -28.117 3.243 1.00 47.41 100 ALA A C 1
ATOM 775 O O . ALA A 1 100 ? -25.150 -27.201 3.474 1.00 47.41 100 ALA A O 1
ATOM 776 N N . ARG A 1 101 ? -24.353 -28.793 2.094 1.00 46.28 101 ARG A N 1
ATOM 777 C CA . ARG A 1 101 ? -25.457 -28.781 1.139 1.00 46.28 101 ARG A CA 1
ATOM 778 C C . ARG A 1 101 ? -26.611 -29.571 1.775 1.00 46.28 101 ARG A C 1
ATOM 780 O O . ARG A 1 101 ? -26.380 -30.723 2.135 1.00 46.28 101 ARG A O 1
ATOM 787 N N . PRO A 1 102 ? -27.807 -28.992 1.950 1.00 47.47 102 PRO A N 1
ATOM 788 C CA . PRO A 1 102 ? -28.970 -29.748 2.381 1.00 47.47 102 PRO A CA 1
ATOM 789 C C . PRO A 1 102 ? -29.662 -30.312 1.139 1.00 47.47 102 PRO A C 1
ATOM 791 O O . PRO A 1 102 ? -30.254 -29.551 0.382 1.00 47.47 102 PRO A O 1
ATOM 794 N N . GLU A 1 103 ? -29.577 -31.623 0.918 1.00 41.47 103 GLU A N 1
ATOM 795 C CA . GLU A 1 103 ? -30.541 -32.334 0.074 1.00 41.47 103 GLU A CA 1
ATOM 796 C C . GLU A 1 103 ? -30.997 -33.607 0.794 1.00 41.47 103 GLU A C 1
ATOM 798 O O . GLU A 1 103 ? -30.206 -34.352 1.373 1.00 41.47 103 GLU A O 1
ATOM 803 N N . ASP A 1 104 ? -32.317 -33.732 0.815 1.00 37.50 104 ASP A N 1
ATOM 804 C CA . ASP A 1 104 ? -33.166 -34.655 1.545 1.00 37.50 104 ASP A CA 1
ATOM 805 C C . ASP A 1 104 ? -33.005 -36.138 1.169 1.00 37.50 104 ASP A C 1
ATOM 807 O O . ASP A 1 104 ? -32.886 -36.486 0.001 1.00 37.50 104 ASP A O 1
ATOM 811 N N . SER A 1 105 ? -33.162 -36.977 2.201 1.00 33.56 105 SER A N 1
ATOM 812 C CA . SER A 1 105 ? -33.937 -38.230 2.220 1.00 33.56 105 SER A CA 1
ATOM 813 C C . SER A 1 105 ? -33.569 -39.388 1.264 1.00 33.56 105 SER A C 1
ATOM 815 O O . SER A 1 105 ? -33.797 -39.327 0.064 1.00 33.56 105 SER A O 1
ATOM 817 N N . VAL A 1 106 ? -33.141 -40.532 1.823 1.00 32.41 106 VAL A N 1
ATOM 818 C CA . VAL A 1 106 ? -33.963 -41.751 2.062 1.00 32.41 106 VAL A CA 1
ATOM 819 C C . VAL A 1 106 ? -33.060 -42.934 2.494 1.00 32.41 106 VAL A C 1
ATOM 821 O O . VAL A 1 106 ? -32.142 -43.348 1.800 1.00 32.41 106 VAL A O 1
ATOM 824 N N . GLN A 1 107 ? -33.364 -43.407 3.703 1.00 36.91 107 GLN A N 1
ATOM 825 C CA . GLN A 1 107 ? -33.252 -44.728 4.344 1.00 36.91 107 GLN A CA 1
ATOM 826 C C . GLN A 1 107 ? -32.714 -45.951 3.561 1.00 36.91 107 GLN A C 1
ATOM 828 O O . GLN A 1 107 ? -33.290 -46.321 2.550 1.00 36.91 107 GLN A O 1
ATOM 833 N N . GLU A 1 108 ? -31.747 -46.673 4.159 1.00 32.47 108 GLU A N 1
ATOM 834 C CA . GLU A 1 108 ? -31.776 -48.140 4.377 1.00 32.47 108 GLU A CA 1
ATOM 835 C C . GLU A 1 108 ? -30.688 -48.580 5.400 1.00 32.47 108 GLU A C 1
ATOM 837 O O . GLU A 1 108 ? -29.511 -48.247 5.290 1.00 32.47 108 GLU A O 1
ATOM 842 N N . GLN A 1 109 ? -31.116 -49.291 6.449 1.00 33.97 109 GLN A N 1
ATOM 843 C CA . GLN A 1 109 ? -30.333 -50.097 7.417 1.00 33.97 109 GLN A CA 1
ATOM 844 C C . GLN A 1 109 ? -30.518 -51.593 7.038 1.00 33.97 109 GLN A C 1
ATOM 846 O O . GLN A 1 109 ? -31.411 -51.844 6.228 1.00 33.97 109 GLN A O 1
ATOM 851 N N . PRO A 1 110 ? -29.890 -52.622 7.672 1.00 48.50 110 PRO A N 1
ATOM 852 C CA . PRO A 1 110 ? -28.794 -52.689 8.668 1.00 48.50 110 PRO A CA 1
ATOM 853 C C . PRO A 1 110 ? -27.740 -53.800 8.347 1.00 48.50 110 PRO A C 1
ATOM 855 O O . PRO A 1 110 ? -27.827 -54.427 7.305 1.00 48.50 110 PRO A O 1
ATOM 858 N N . PHE A 1 111 ? -26.754 -54.037 9.237 1.00 28.55 111 PHE A N 1
ATOM 859 C CA . PHE A 1 111 ? -26.183 -55.334 9.731 1.00 28.55 111 PHE A CA 1
ATOM 860 C C . PHE A 1 111 ? -24.790 -55.057 10.375 1.00 28.55 111 PHE A C 1
ATOM 862 O O . PHE A 1 111 ? -23.925 -54.493 9.714 1.00 28.55 111 PHE A O 1
ATOM 869 N N . LYS A 1 112 ? -24.652 -55.127 11.721 1.00 31.88 112 LYS A N 1
ATOM 870 C CA . LYS A 1 112 ? -24.020 -56.198 12.564 1.00 31.88 112 LYS A CA 1
ATOM 871 C C . LYS A 1 112 ? -22.606 -56.605 12.121 1.00 31.88 112 LYS A C 1
ATOM 873 O O . LYS A 1 112 ? -22.423 -56.869 10.946 1.00 31.88 112 LYS A O 1
ATOM 878 N N . ASP A 1 113 ? -21.562 -56.777 12.929 1.00 30.12 113 ASP A N 1
ATOM 879 C CA . ASP A 1 113 ? -21.206 -56.819 14.366 1.00 30.12 113 ASP A CA 1
ATOM 880 C C . ASP A 1 113 ? -19.691 -56.414 14.383 1.00 30.12 113 ASP A C 1
ATOM 882 O O . ASP A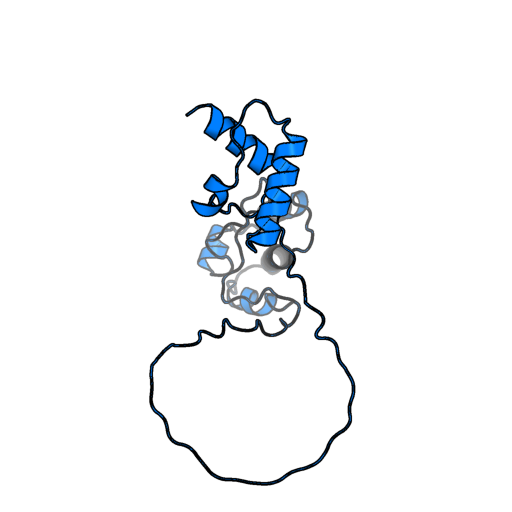 1 113 ? -19.056 -56.426 13.331 1.00 30.12 113 ASP A O 1
ATOM 886 N N . VAL A 1 114 ? -19.016 -55.955 15.443 1.00 33.72 114 VAL A N 1
ATOM 887 C CA . VAL A 1 114 ? -18.461 -56.750 16.556 1.00 33.72 114 VAL A CA 1
ATOM 888 C C . VAL A 1 114 ? -17.874 -55.778 17.604 1.00 33.72 114 VAL A C 1
ATOM 890 O O . VAL A 1 114 ? -17.157 -54.834 17.276 1.00 33.72 114 VAL A O 1
ATOM 893 N N . GLN A 1 115 ? -18.179 -56.066 18.872 1.00 29.77 115 GLN A N 1
ATOM 894 C CA . GLN A 1 115 ? -17.672 -55.488 20.125 1.00 29.77 115 GLN A CA 1
ATOM 895 C C . GLN A 1 115 ? -16.143 -55.366 20.266 1.00 29.77 115 GLN A C 1
ATOM 897 O O . GLN A 1 115 ? -15.413 -56.312 19.982 1.00 29.77 115 GLN A O 1
ATOM 902 N N . ALA A 1 116 ? -15.709 -54.318 20.979 1.00 35.06 116 ALA A N 1
ATOM 903 C CA . ALA A 1 116 ? -14.769 -54.461 22.098 1.00 35.06 116 ALA A CA 1
ATOM 904 C C . ALA A 1 116 ? -14.962 -53.346 23.160 1.00 35.06 116 ALA A C 1
ATOM 906 O O . ALA A 1 116 ? -14.789 -52.166 22.871 1.00 35.06 116 ALA A O 1
ATOM 907 N N . ARG A 1 117 ? -15.373 -53.801 24.356 1.00 32.50 117 ARG A N 1
ATOM 908 C CA . ARG A 1 117 ? -15.367 -53.244 25.735 1.00 32.50 117 ARG A CA 1
ATOM 909 C C . ARG A 1 117 ? -14.578 -51.955 26.010 1.00 32.50 117 ARG A C 1
ATOM 911 O O . ARG A 1 117 ? -13.442 -51.823 25.578 1.00 32.50 117 ARG A O 1
ATOM 918 N N . GLU A 1 118 ? -15.214 -50.954 26.630 1.00 30.19 118 GLU A N 1
ATOM 919 C CA . GLU A 1 118 ? -15.361 -50.709 28.093 1.00 30.19 118 GLU A CA 1
ATOM 920 C C . GLU A 1 118 ? -14.056 -50.282 28.787 1.00 30.19 118 GLU A C 1
ATOM 922 O O . GLU A 1 118 ? -13.235 -51.123 29.130 1.00 30.19 118 GLU A O 1
ATOM 927 N N . ASP A 1 119 ? -13.930 -48.976 29.054 1.00 29.16 119 ASP A N 1
ATOM 928 C CA . ASP A 1 119 ? -13.447 -48.504 30.357 1.00 29.16 119 ASP A CA 1
ATOM 929 C C . ASP A 1 119 ? -14.089 -47.147 30.700 1.00 29.16 119 ASP A C 1
ATOM 931 O O . ASP A 1 119 ? -14.090 -46.201 29.904 1.00 29.16 119 ASP A O 1
ATOM 935 N N . GLU A 1 120 ? -14.712 -47.101 31.875 1.00 35.94 120 GLU A N 1
ATOM 936 C CA . GLU A 1 120 ? -15.416 -45.958 32.445 1.00 35.94 120 GLU A CA 1
ATOM 937 C C . GLU A 1 120 ? -14.434 -44.849 32.831 1.00 35.94 120 GLU A C 1
ATOM 939 O O . GLU A 1 120 ? -13.637 -44.965 33.759 1.00 35.94 120 GLU A O 1
ATOM 944 N N . GLY A 1 121 ? -14.562 -43.705 32.171 1.00 30.39 121 GLY A N 1
ATOM 945 C CA . GLY A 1 121 ? -14.027 -42.442 32.652 1.00 30.39 121 GLY A CA 1
ATOM 946 C C . GLY A 1 121 ? -15.094 -41.382 32.476 1.00 30.39 121 GLY A C 1
ATOM 947 O O . GLY A 1 121 ? -15.313 -40.908 31.365 1.00 30.39 121 GLY A O 1
ATOM 948 N N . THR A 1 122 ? -15.780 -41.029 33.561 1.00 36.44 122 THR A N 1
ATOM 949 C CA . THR A 1 122 ? -16.800 -39.976 33.636 1.00 36.44 122 THR A CA 1
ATOM 950 C C . THR A 1 122 ? -16.213 -38.624 33.221 1.00 36.44 122 THR A C 1
ATOM 952 O O . THR A 1 122 ? -15.877 -37.779 34.048 1.00 36.44 122 THR A O 1
ATOM 955 N N . CYS A 1 123 ? -16.086 -38.381 31.920 1.00 29.86 123 CYS A N 1
ATOM 956 C CA . CYS A 1 123 ? -15.805 -37.062 31.391 1.00 29.86 123 CYS A CA 1
ATOM 957 C C . CYS A 1 123 ? -17.116 -36.283 31.400 1.00 29.86 123 CYS A C 1
ATOM 959 O O . CYS A 1 123 ? -17.890 -36.324 30.443 1.00 29.86 123 CYS A O 1
ATOM 961 N N . GLN A 1 124 ? -17.368 -35.555 32.493 1.00 35.22 124 GLN A N 1
ATOM 962 C CA . GLN A 1 124 ? -18.314 -34.446 32.464 1.00 35.22 124 GLN A CA 1
ATOM 963 C C . GLN A 1 124 ? -18.003 -33.605 31.228 1.00 35.22 124 GLN A C 1
ATOM 965 O O . GLN A 1 124 ? -16.913 -33.043 31.097 1.00 35.22 124 GLN A O 1
ATOM 970 N N . ALA A 1 125 ? -18.957 -33.555 30.300 1.00 37.53 125 ALA A N 1
ATOM 971 C CA . ALA A 1 125 ? -18.869 -32.710 29.131 1.00 37.53 125 ALA A CA 1
ATOM 972 C C . ALA A 1 125 ? -18.671 -31.271 29.614 1.00 37.53 125 ALA A C 1
ATOM 974 O O . ALA A 1 125 ? -19.600 -30.635 30.117 1.00 37.53 125 ALA A O 1
ATOM 975 N N . VAL A 1 126 ? -17.444 -30.763 29.490 1.00 45.03 126 VAL A N 1
ATOM 976 C CA . VAL A 1 126 ? -17.130 -29.360 29.736 1.00 45.03 126 VAL A CA 1
ATOM 977 C C . VAL A 1 126 ? -18.021 -28.559 28.796 1.00 45.03 126 VAL A C 1
ATOM 979 O O . VAL A 1 126 ? -17.774 -28.483 27.589 1.00 45.03 126 VAL A O 1
ATOM 982 N N . ARG A 1 127 ? -19.095 -27.979 29.343 1.00 42.25 127 ARG A N 1
ATOM 983 C CA . ARG A 1 127 ? -19.914 -26.986 28.653 1.00 42.25 127 ARG A CA 1
ATOM 984 C C . ARG A 1 127 ? -18.989 -25.829 28.306 1.00 42.25 127 ARG A C 1
ATOM 986 O O . ARG A 1 127 ? -18.725 -24.958 29.129 1.00 42.25 127 ARG A O 1
ATOM 993 N N . ARG A 1 128 ? -18.483 -25.822 27.074 1.00 44.34 128 ARG A N 1
ATOM 994 C CA . ARG A 1 128 ? -17.795 -24.668 26.503 1.00 44.34 128 ARG A CA 1
ATOM 995 C C . ARG A 1 128 ? -18.809 -23.532 26.422 1.00 44.34 128 ARG A C 1
ATOM 997 O O . ARG A 1 128 ? -19.598 -23.465 25.482 1.00 44.34 128 ARG A O 1
ATOM 1004 N N . THR A 1 129 ? -18.798 -22.636 27.403 1.00 48.72 129 THR A N 1
ATOM 1005 C CA . THR A 1 129 ? -19.427 -21.322 27.279 1.00 48.72 129 THR A CA 1
ATOM 1006 C C . THR A 1 129 ? -18.716 -20.588 26.151 1.00 48.72 129 THR A C 1
ATOM 1008 O O . THR A 1 129 ? -17.601 -20.094 26.319 1.00 48.72 129 THR A O 1
ATOM 1011 N N . LYS A 1 130 ? -19.336 -20.576 24.965 1.00 52.38 130 LYS A N 1
ATOM 1012 C CA . LYS A 1 130 ? -18.935 -19.698 23.863 1.00 52.38 130 LYS A CA 1
ATOM 1013 C C . LYS A 1 130 ? -18.906 -18.273 24.410 1.00 52.38 130 LYS A C 1
ATOM 1015 O O . LYS A 1 130 ? -19.842 -17.871 25.093 1.00 52.38 130 LYS A O 1
ATOM 1020 N N . ALA A 1 131 ? -17.834 -17.534 24.144 1.00 49.12 131 ALA A N 1
ATOM 1021 C CA . ALA A 1 131 ? -17.724 -16.144 24.561 1.00 49.12 131 ALA A CA 1
ATOM 1022 C C . ALA A 1 131 ? -18.917 -15.342 24.001 1.00 49.12 131 ALA A C 1
ATOM 1024 O O . ALA A 1 131 ? -19.010 -15.109 22.799 1.00 49.12 131 ALA A O 1
ATOM 1025 N N . THR A 1 132 ? -19.839 -14.949 24.883 1.00 56.16 132 THR A N 1
ATOM 1026 C CA . THR A 1 132 ? -21.127 -14.299 24.570 1.00 56.16 132 THR A CA 1
ATOM 1027 C C . THR A 1 132 ? -20.995 -12.795 24.308 1.00 56.16 132 THR A C 1
ATOM 1029 O O . THR A 1 132 ? -21.986 -12.072 24.302 1.00 56.16 132 THR A O 1
ATOM 1032 N N . CYS A 1 133 ? -19.777 -12.292 24.108 1.00 48.53 133 CYS A N 1
ATOM 1033 C CA . CYS A 1 133 ? -19.521 -10.873 23.895 1.00 48.53 133 CYS A CA 1
ATOM 1034 C C . CYS A 1 133 ? -19.027 -10.664 22.467 1.00 48.53 133 CYS A C 1
ATOM 1036 O O . CYS A 1 133 ? -17.928 -11.093 22.112 1.00 48.53 133 CYS A O 1
ATOM 1038 N N . LEU A 1 134 ? -19.838 -9.992 21.648 1.00 54.00 134 LEU A N 1
ATOM 1039 C CA . LEU A 1 134 ? -19.405 -9.568 20.320 1.00 54.00 134 LEU A CA 1
ATOM 1040 C C . LEU A 1 134 ? -18.226 -8.590 20.459 1.00 54.00 134 LEU A C 1
ATOM 1042 O O . LEU A 1 134 ? -18.271 -7.701 21.318 1.00 54.00 134 LEU A O 1
ATOM 1046 N N . PRO A 1 135 ? -17.177 -8.708 19.625 1.00 46.81 135 PRO A N 1
ATOM 1047 C CA . PRO A 1 135 ? -16.079 -7.756 19.641 1.00 46.81 135 PRO A CA 1
ATOM 1048 C C . PRO A 1 135 ? -16.605 -6.347 19.346 1.00 46.81 135 PRO A C 1
ATOM 1050 O O . PRO A 1 135 ? -17.508 -6.169 18.525 1.00 46.81 135 PRO A O 1
ATOM 1053 N N . VAL A 1 136 ? -16.017 -5.346 20.009 1.00 47.78 136 VAL A N 1
ATOM 1054 C CA . VAL A 1 136 ? -16.435 -3.925 20.022 1.00 47.78 136 VAL A CA 1
ATOM 1055 C C . VAL A 1 136 ? -16.629 -3.313 18.623 1.00 47.78 136 VAL A C 1
ATOM 1057 O O . VAL A 1 136 ? -17.363 -2.341 18.472 1.00 47.78 136 VAL A O 1
ATOM 1060 N N . THR A 1 137 ? -16.015 -3.887 17.590 1.00 45.41 137 THR A N 1
ATOM 1061 C CA . THR A 1 137 ? -16.069 -3.423 16.195 1.00 45.41 137 THR A CA 1
ATOM 1062 C C . THR A 1 137 ? -17.239 -3.989 15.382 1.00 45.41 137 THR A C 1
ATOM 1064 O O . THR A 1 137 ? -17.458 -3.571 14.244 1.00 45.41 137 THR A O 1
ATOM 1067 N N . SER A 1 138 ? -18.018 -4.913 15.946 1.00 51.25 138 SER A N 1
ATOM 1068 C CA . SER A 1 138 ? -19.155 -5.541 15.268 1.00 51.25 138 SER A CA 1
ATOM 1069 C C . SER A 1 138 ? -20.358 -4.599 15.292 1.00 51.25 138 SER A C 1
ATOM 1071 O O . SER A 1 138 ? -21.035 -4.470 16.313 1.00 51.25 138 SER A O 1
ATOM 1073 N N . LYS A 1 139 ? -20.675 -3.956 14.164 1.00 52.62 139 LYS A N 1
ATOM 1074 C CA . LYS A 1 139 ? -21.948 -3.235 13.978 1.00 52.62 139 LYS A CA 1
ATOM 1075 C C . LYS A 1 139 ? -23.085 -4.244 13.780 1.00 52.62 139 LYS A C 1
ATOM 1077 O O . LYS A 1 139 ? -23.611 -4.398 12.687 1.00 52.62 139 LYS A O 1
ATOM 1082 N N . SER A 1 140 ? -23.413 -4.993 14.827 1.00 61.34 140 SER A N 1
ATOM 1083 C CA . SER A 1 140 ? -24.529 -5.936 14.804 1.00 61.34 140 SER A CA 1
ATOM 1084 C C . SER A 1 140 ? -25.820 -5.170 15.091 1.00 61.34 140 SER A C 1
ATOM 1086 O O . SER A 1 140 ? -25.951 -4.568 16.162 1.00 61.34 140 SER A O 1
ATOM 1088 N N . ALA A 1 141 ? -26.742 -5.175 14.124 1.00 66.62 141 ALA A N 1
ATOM 1089 C CA . ALA A 1 141 ? -28.070 -4.587 14.266 1.00 66.62 141 ALA A CA 1
ATOM 1090 C C . ALA A 1 141 ? -28.800 -5.171 15.488 1.00 66.62 141 ALA A C 1
ATOM 1092 O O . ALA A 1 141 ? -28.540 -6.308 15.889 1.00 66.62 141 ALA A O 1
ATOM 1093 N N . TRP A 1 142 ? -29.667 -4.367 16.103 1.00 70.00 142 TRP A N 1
ATOM 1094 C CA . TRP A 1 142 ? -30.533 -4.835 17.181 1.00 70.00 142 TRP A CA 1
ATOM 1095 C C . TRP A 1 142 ? -31.627 -5.703 16.577 1.00 70.00 142 TRP A C 1
ATOM 1097 O O . TRP A 1 142 ? -32.349 -5.257 15.687 1.00 70.00 142 TRP A O 1
ATOM 1107 N N . THR A 1 143 ? -31.716 -6.944 17.030 1.00 72.25 143 THR A N 1
ATOM 1108 C CA . THR A 1 143 ? -32.798 -7.846 16.629 1.00 72.25 143 THR A CA 1
ATOM 1109 C C . THR A 1 143 ? -34.081 -7.500 17.384 1.00 72.25 143 THR A C 1
ATOM 1111 O O . THR A 1 143 ? -34.036 -6.966 18.491 1.00 72.25 143 THR A O 1
ATOM 1114 N N . SER A 1 144 ? -35.242 -7.819 16.813 1.00 68.25 144 SER A N 1
ATOM 1115 C CA . SER A 1 144 ? -36.553 -7.553 17.430 1.00 68.25 144 SER A CA 1
ATOM 1116 C C . SER A 1 144 ? -36.697 -8.204 18.812 1.00 68.25 144 SER A C 1
ATOM 1118 O O . SER A 1 144 ? -37.324 -7.643 19.704 1.00 68.25 144 SER A O 1
ATOM 1120 N N . LEU A 1 145 ? -36.054 -9.359 19.005 1.00 66.50 145 LEU A N 1
ATOM 1121 C CA . LEU A 1 145 ? -35.985 -10.054 20.290 1.00 66.50 145 LEU A CA 1
ATOM 1122 C C . LEU A 1 145 ? -35.127 -9.286 21.304 1.00 66.50 145 LEU A C 1
ATOM 1124 O O . LEU A 1 145 ? -35.540 -9.126 22.444 1.00 66.50 145 LEU A O 1
ATOM 1128 N N . GLU A 1 146 ? -33.973 -8.746 20.894 1.00 68.38 146 GLU A N 1
ATOM 1129 C CA . GLU A 1 146 ? -33.129 -7.903 21.756 1.00 68.38 146 GLU A CA 1
ATOM 1130 C C . GLU A 1 146 ? -33.824 -6.597 22.160 1.00 68.38 146 GLU A C 1
ATOM 1132 O O . GLU A 1 146 ? -33.590 -6.107 23.263 1.00 68.38 146 GLU A O 1
ATOM 1137 N N . LEU A 1 147 ? -34.674 -6.040 21.290 1.00 68.00 147 LEU A N 1
ATOM 113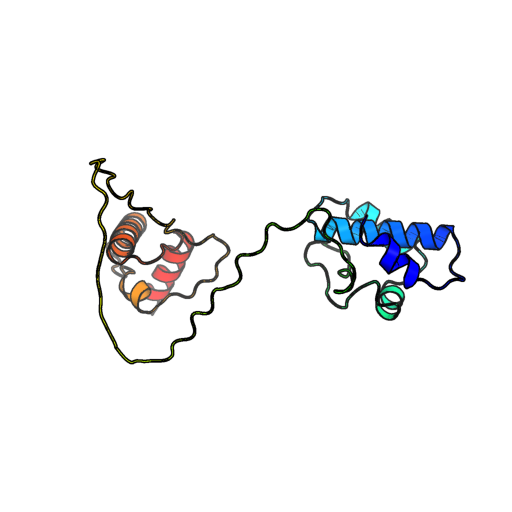8 C CA . LEU A 1 147 ? -35.465 -4.841 21.582 1.00 68.00 147 LEU A CA 1
ATOM 1139 C C . LEU A 1 147 ? -36.477 -5.079 22.704 1.00 68.00 147 LEU A C 1
ATOM 1141 O O . LEU A 1 147 ? -36.595 -4.242 23.594 1.00 68.00 147 LEU A O 1
ATOM 1145 N N . GLY A 1 148 ? -37.140 -6.240 22.704 1.00 68.56 148 GLY A N 1
ATOM 1146 C CA . GLY A 1 148 ? -38.078 -6.626 23.764 1.00 68.56 148 GLY A CA 1
ATOM 1147 C C . GLY A 1 148 ? -37.422 -6.834 25.135 1.00 68.56 148 GLY A C 1
ATOM 1148 O O . GLY A 1 148 ? -38.109 -6.824 26.150 1.00 68.56 148 GLY A O 1
ATOM 1149 N N . LEU A 1 149 ? -36.093 -6.986 25.182 1.00 70.06 149 LEU A N 1
ATOM 1150 C CA . LEU A 1 149 ? -35.323 -7.172 26.417 1.00 70.06 149 LEU A CA 1
ATOM 1151 C C . LEU A 1 149 ? -34.823 -5.860 27.036 1.00 70.06 149 LEU A C 1
ATOM 1153 O O . LEU A 1 149 ? -34.237 -5.866 28.123 1.00 70.06 149 LEU A O 1
ATOM 1157 N N . ILE A 1 150 ? -35.011 -4.726 26.357 1.00 74.12 150 ILE A N 1
ATOM 1158 C CA . ILE A 1 150 ? -34.619 -3.421 26.885 1.00 74.12 150 ILE A CA 1
ATOM 1159 C C . ILE A 1 150 ? -35.723 -2.929 27.810 1.00 74.12 150 ILE A C 1
ATOM 1161 O O . ILE A 1 150 ? -36.809 -2.569 27.369 1.00 74.12 150 ILE A O 1
ATOM 1165 N N . ASN A 1 151 ? -35.422 -2.851 29.104 1.00 72.81 151 ASN A N 1
ATOM 1166 C CA . ASN A 1 151 ? -36.359 -2.275 30.055 1.00 72.81 151 ASN A CA 1
ATOM 1167 C C . ASN A 1 151 ? -36.480 -0.749 29.837 1.00 72.81 151 ASN A C 1
ATOM 1169 O O . ASN A 1 151 ? -35.527 0.004 30.076 1.00 72.81 151 ASN A O 1
ATOM 1173 N N . THR A 1 152 ? -37.649 -0.306 29.375 1.00 67.44 152 THR A N 1
ATOM 1174 C CA . THR A 1 152 ? -37.990 1.097 29.089 1.00 67.44 152 THR A CA 1
ATOM 1175 C C . THR A 1 152 ? -38.603 1.834 30.278 1.00 67.44 152 THR A C 1
ATOM 1177 O O . THR A 1 152 ? -38.804 3.038 30.187 1.00 67.44 152 THR A O 1
ATOM 1180 N N . THR A 1 153 ? -38.840 1.175 31.417 1.00 68.50 153 THR A N 1
ATOM 1181 C CA . THR A 1 153 ? -39.397 1.851 32.604 1.00 68.50 153 THR A CA 1
ATOM 1182 C C . THR A 1 153 ? -38.432 2.914 33.150 1.00 68.50 153 THR A C 1
ATOM 1184 O O . THR A 1 153 ? -37.236 2.654 33.330 1.00 68.50 153 THR A O 1
ATOM 1187 N N . GLU A 1 154 ? -38.927 4.131 33.400 1.00 63.88 154 GLU A N 1
ATOM 1188 C CA . GLU A 1 154 ? -38.129 5.256 33.929 1.00 63.88 154 GLU A CA 1
ATOM 1189 C C . GLU A 1 154 ? -37.671 5.040 35.379 1.00 63.88 154 GLU A C 1
ATOM 1191 O O . GLU A 1 154 ? -36.646 5.575 35.800 1.00 63.88 154 GLU A O 1
ATOM 1196 N N . GLU A 1 155 ? -38.362 4.182 36.126 1.00 67.69 155 GLU A N 1
ATOM 1197 C CA . GLU A 1 155 ? -38.098 3.933 37.547 1.00 67.69 155 GLU A CA 1
ATOM 1198 C C . GLU A 1 155 ? -36.784 3.164 37.795 1.00 67.69 155 GLU A C 1
ATOM 1200 O O . GLU A 1 155 ? -36.179 3.238 38.871 1.00 67.69 155 GLU A O 1
ATOM 1205 N N . VAL A 1 156 ? -36.285 2.430 36.793 1.00 73.00 156 VAL A N 1
ATOM 1206 C CA . VAL A 1 156 ? -35.108 1.567 36.948 1.00 73.00 156 VAL A CA 1
ATOM 1207 C C . VAL A 1 156 ? -33.825 2.296 36.547 1.00 73.00 156 VAL A C 1
ATOM 1209 O O . VAL A 1 156 ? -33.563 2.557 35.369 1.00 73.00 156 VAL A O 1
ATOM 1212 N N . LYS A 1 157 ? -32.932 2.534 37.519 1.00 77.81 157 LYS A N 1
ATOM 1213 C CA . LYS A 1 157 ? -31.579 3.075 37.270 1.00 77.81 157 LYS A CA 1
ATOM 1214 C C . LYS A 1 157 ? -30.854 2.296 36.161 1.00 77.81 157 LYS A C 1
ATOM 1216 O O . LYS A 1 157 ? -30.898 1.067 36.126 1.00 77.81 157 LYS A O 1
ATOM 1221 N N . LEU A 1 158 ? -30.124 3.006 35.292 1.00 77.25 158 LEU A N 1
ATOM 1222 C CA . LEU A 1 158 ? -29.414 2.449 34.123 1.00 77.25 158 LEU A CA 1
ATOM 1223 C C . LEU A 1 158 ? -28.598 1.187 34.429 1.00 77.25 158 LEU A C 1
ATOM 1225 O O . LEU A 1 158 ? -28.681 0.210 33.689 1.00 77.25 158 LEU A O 1
ATOM 1229 N N . ALA A 1 159 ? -27.869 1.194 35.546 1.00 75.56 159 ALA A N 1
ATOM 1230 C CA . ALA A 1 159 ? -27.049 0.067 35.976 1.00 75.56 159 ALA A CA 1
ATOM 1231 C C . ALA A 1 159 ? -27.877 -1.198 36.271 1.00 75.56 159 ALA A C 1
ATOM 1233 O O . ALA A 1 159 ? -27.491 -2.287 35.856 1.00 75.56 159 ALA A O 1
ATOM 1234 N N . LYS A 1 160 ? -29.040 -1.056 36.925 1.00 80.31 160 LYS A N 1
ATOM 1235 C CA . LYS A 1 160 ? -29.944 -2.181 37.217 1.00 80.31 160 LYS A CA 1
ATOM 1236 C C . LYS A 1 160 ? -30.612 -2.707 35.946 1.00 80.31 160 LYS A C 1
ATOM 1238 O O . LYS A 1 160 ? -30.686 -3.914 35.754 1.00 80.31 160 LYS A O 1
ATOM 1243 N N . ALA A 1 161 ? -31.025 -1.816 35.043 1.00 79.88 161 ALA A N 1
ATOM 1244 C CA . ALA A 1 161 ? -31.606 -2.212 33.759 1.00 79.88 161 ALA A CA 1
ATOM 1245 C C . ALA A 1 161 ? -30.602 -2.981 32.885 1.00 79.88 161 ALA A C 1
ATOM 1247 O O . ALA A 1 161 ? -30.966 -3.963 32.246 1.00 79.88 161 ALA A O 1
ATOM 1248 N N . TYR A 1 162 ? -29.329 -2.576 32.899 1.00 81.75 162 TYR A N 1
ATOM 1249 C CA . TYR A 1 162 ? -28.282 -3.304 32.188 1.00 81.75 162 TYR A CA 1
ATOM 1250 C C . TYR A 1 162 ? -27.997 -4.672 32.820 1.00 81.75 162 TYR A C 1
ATOM 1252 O O . TYR A 1 162 ? -27.823 -5.644 32.097 1.00 81.75 162 TYR A O 1
ATOM 1260 N N . GLN A 1 163 ? -28.000 -4.787 34.153 1.00 81.75 163 GLN A N 1
ATOM 1261 C CA . GLN A 1 163 ? -27.859 -6.087 34.820 1.00 81.75 163 GLN A CA 1
ATOM 1262 C C . GLN A 1 163 ? -29.000 -7.050 34.466 1.00 81.75 163 GLN A C 1
ATOM 1264 O O . GLN A 1 163 ? -28.734 -8.207 34.156 1.00 81.75 163 GLN A O 1
ATOM 1269 N N . LEU A 1 164 ? -30.246 -6.570 34.439 1.00 81.94 164 LEU A N 1
ATOM 1270 C CA . LEU A 1 164 ? -31.396 -7.370 34.004 1.00 81.94 164 LEU A CA 1
ATOM 1271 C C . LEU A 1 164 ? -31.266 -7.804 32.538 1.00 81.94 164 LEU A C 1
ATOM 1273 O O . LEU A 1 164 ? -31.503 -8.967 32.218 1.00 81.94 164 LEU A O 1
ATOM 1277 N N . TYR A 1 165 ? -30.812 -6.904 31.664 1.00 82.25 165 TYR A N 1
ATOM 1278 C CA . TYR A 1 165 ? -30.507 -7.226 30.271 1.00 82.25 165 TYR A CA 1
ATOM 1279 C C . TYR A 1 165 ? -29.444 -8.332 30.157 1.00 82.25 165 TYR A C 1
ATOM 1281 O O . TYR A 1 165 ? -29.633 -9.283 29.406 1.00 82.25 165 TYR A O 1
ATOM 1289 N N . LEU A 1 166 ? -28.367 -8.275 30.951 1.00 83.00 166 LEU A N 1
ATOM 1290 C CA . LEU A 1 166 ? -27.322 -9.307 30.952 1.00 83.00 166 LEU A CA 1
ATOM 1291 C C . LEU A 1 166 ? -27.844 -10.685 31.368 1.00 83.00 166 LEU A C 1
ATOM 1293 O O . LEU A 1 166 ? -27.504 -11.679 30.727 1.00 83.00 166 LEU A O 1
ATOM 1297 N N . VAL A 1 167 ? -28.651 -10.743 32.431 1.00 83.00 167 VAL A N 1
ATOM 1298 C CA . VAL A 1 167 ? -29.263 -11.994 32.906 1.00 83.00 167 VAL A CA 1
ATOM 1299 C C . VAL A 1 167 ? -30.172 -12.564 31.821 1.00 83.00 167 VAL A C 1
ATOM 1301 O O . VAL A 1 167 ? -29.998 -13.704 31.403 1.00 83.00 167 VAL A O 1
ATOM 1304 N N . THR A 1 168 ? -31.042 -11.731 31.256 1.00 79.19 168 THR A N 1
ATOM 1305 C CA . THR A 1 168 ? -32.020 -12.186 30.265 1.00 79.19 168 THR A CA 1
ATOM 1306 C C . THR A 1 168 ? -31.366 -12.591 28.938 1.00 79.19 168 THR A C 1
ATOM 1308 O O . THR A 1 168 ? -31.791 -13.555 28.305 1.00 79.19 168 THR A O 1
ATOM 1311 N N . CYS A 1 169 ? -30.286 -11.922 28.518 1.00 79.81 169 CYS A N 1
ATOM 1312 C CA . CYS A 1 169 ? -29.493 -12.349 27.361 1.00 79.81 169 CYS A CA 1
ATOM 1313 C C . CYS A 1 169 ? -28.798 -13.693 27.599 1.00 79.81 169 CYS A C 1
ATOM 1315 O O . CYS A 1 169 ? -28.718 -14.505 26.679 1.00 79.81 169 CYS A O 1
ATOM 1317 N N . LYS A 1 170 ? -28.322 -13.947 28.824 1.00 80.94 170 LYS A N 1
ATOM 1318 C CA . LYS A 1 170 ? -27.714 -15.229 29.196 1.00 80.94 170 LYS A CA 1
ATOM 1319 C C . LYS A 1 170 ? -28.740 -16.363 29.151 1.00 80.94 170 LYS A C 1
ATOM 1321 O O . LYS A 1 170 ? -28.424 -17.418 28.608 1.00 80.94 170 LYS A O 1
ATOM 1326 N N . ASP A 1 171 ? -29.947 -16.121 29.652 1.00 79.69 171 ASP A N 1
ATOM 1327 C CA . ASP A 1 171 ? -31.022 -17.118 29.697 1.00 79.69 171 ASP A CA 1
ATOM 1328 C C . ASP A 1 171 ? -31.564 -17.454 28.300 1.00 79.69 171 ASP A C 1
ATOM 1330 O O . ASP A 1 171 ? -31.865 -18.609 28.011 1.00 79.69 171 ASP A O 1
ATOM 1334 N N . ASN A 1 172 ? -31.600 -16.472 27.394 1.00 73.94 172 ASN A N 1
ATOM 1335 C CA . ASN A 1 172 ? -32.051 -16.655 26.010 1.00 73.94 172 ASN A CA 1
ATOM 1336 C C . ASN A 1 172 ? -30.922 -17.029 25.028 1.00 73.94 172 ASN A C 1
ATOM 1338 O O . ASN A 1 172 ? -31.162 -17.154 23.829 1.00 73.94 172 ASN A O 1
ATOM 1342 N N . GLY A 1 173 ? -29.678 -17.181 25.500 1.00 71.25 173 GLY A N 1
ATOM 1343 C CA . GLY A 1 173 ? -28.530 -17.502 24.644 1.00 71.25 173 GLY A CA 1
ATOM 1344 C C . GLY A 1 173 ? -28.193 -16.422 23.605 1.00 71.25 173 GLY A C 1
ATOM 1345 O O . GLY A 1 173 ? -27.583 -16.724 22.578 1.00 71.25 173 GLY A O 1
ATOM 1346 N N . ILE A 1 174 ? -28.585 -15.171 23.857 1.00 76.50 174 ILE A N 1
ATOM 1347 C CA . ILE A 1 174 ? -28.402 -14.036 22.947 1.00 76.50 174 ILE A CA 1
ATOM 1348 C C . ILE A 1 174 ? -27.043 -13.372 23.225 1.00 76.50 174 ILE A C 1
ATOM 1350 O O . ILE A 1 174 ? -26.675 -13.178 24.389 1.00 76.50 174 ILE A O 1
ATOM 1354 N N . PRO A 1 175 ? -26.274 -12.997 22.184 1.00 72.94 175 PRO A N 1
ATOM 1355 C CA . PRO A 1 175 ? -25.023 -12.271 22.362 1.00 72.94 175 PRO A CA 1
ATOM 1356 C C . PRO A 1 175 ? -25.249 -10.915 23.041 1.00 72.94 175 PRO A C 1
ATOM 1358 O O . PRO A 1 175 ? -26.060 -10.098 22.613 1.00 72.94 175 PRO A O 1
ATOM 1361 N N . VAL A 1 176 ? -24.468 -10.645 24.082 1.00 78.56 176 VAL A N 1
ATOM 1362 C CA . VAL A 1 176 ? -24.570 -9.420 24.872 1.00 78.56 176 VAL A CA 1
ATOM 1363 C C . VAL A 1 176 ? -23.961 -8.242 24.109 1.00 78.56 176 VAL A C 1
ATOM 1365 O O . VAL A 1 176 ? -22.821 -8.303 23.633 1.00 78.56 176 VAL A O 1
ATOM 1368 N N . LYS A 1 177 ? -24.698 -7.128 24.041 1.00 77.62 177 LYS A N 1
ATOM 1369 C CA . LYS A 1 177 ? -24.196 -5.843 23.531 1.00 77.62 177 LYS A CA 1
ATOM 1370 C C . LYS A 1 177 ? -23.496 -5.053 24.640 1.00 77.62 177 LYS A C 1
ATOM 1372 O O . LYS A 1 177 ? -23.801 -5.181 25.821 1.00 77.62 177 LYS A O 1
ATOM 1377 N N . THR A 1 178 ? -22.564 -4.184 24.252 1.00 80.06 178 THR A N 1
ATOM 1378 C CA . THR A 1 178 ? -21.822 -3.346 25.208 1.00 80.06 178 THR A CA 1
ATOM 1379 C C . THR A 1 178 ? -22.732 -2.352 25.941 1.00 80.06 178 THR A C 1
ATOM 1381 O O . THR A 1 178 ? -23.715 -1.857 25.387 1.00 80.06 178 THR A O 1
ATOM 1384 N N . HIS A 1 179 ? -22.345 -1.964 27.160 1.00 79.62 179 HIS A N 1
ATOM 1385 C CA . HIS A 1 179 ? -23.069 -0.978 27.974 1.00 79.62 179 HIS A CA 1
ATOM 1386 C C . HIS A 1 179 ? -23.346 0.345 27.233 1.00 79.62 179 HIS A C 1
ATOM 1388 O O . HIS A 1 179 ? -24.421 0.928 27.370 1.00 79.62 179 HIS A O 1
ATOM 1394 N N . LYS A 1 180 ? -22.402 0.814 26.400 1.00 78.25 180 LYS A N 1
ATOM 1395 C 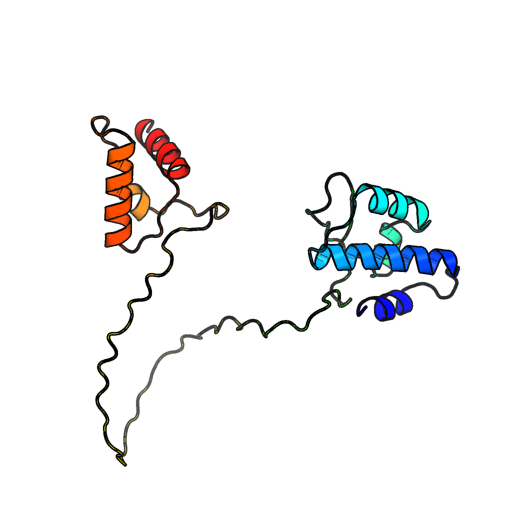CA . LYS A 1 180 ? -22.581 2.028 25.583 1.00 78.25 180 LYS A CA 1
ATOM 1396 C C . LYS A 1 180 ? -23.701 1.864 24.551 1.00 78.25 180 LYS A C 1
ATOM 1398 O O . LYS A 1 180 ? -24.512 2.774 24.399 1.00 78.25 180 LYS A O 1
ATOM 1403 N N . ALA A 1 181 ? -23.761 0.714 23.878 1.00 78.69 181 ALA A N 1
ATOM 1404 C CA . ALA A 1 181 ? -24.810 0.417 22.907 1.00 78.69 181 ALA A CA 1
ATOM 1405 C C . ALA A 1 181 ? -26.183 0.307 23.589 1.00 78.69 181 ALA A C 1
ATOM 1407 O O . ALA A 1 181 ? -27.146 0.893 23.102 1.00 78.69 181 ALA A O 1
ATOM 1408 N N . PHE A 1 182 ? -26.255 -0.370 24.740 1.00 81.75 182 PHE A N 1
ATOM 1409 C CA . PHE A 1 182 ? -27.481 -0.478 25.537 1.00 81.75 182 PHE A CA 1
ATOM 1410 C C . PHE A 1 182 ? -27.998 0.890 25.997 1.00 81.75 182 PHE A C 1
ATOM 1412 O O . PHE A 1 182 ? -29.177 1.186 25.828 1.00 81.75 182 PHE A O 1
ATOM 1419 N N . LYS A 1 183 ? -27.116 1.763 26.510 1.00 81.69 183 LYS A N 1
ATOM 1420 C CA . LYS A 1 183 ? -27.486 3.128 26.916 1.00 81.69 183 LYS A CA 1
ATOM 1421 C C . LYS A 1 183 ? -28.084 3.922 25.753 1.00 81.69 183 LYS A C 1
ATOM 1423 O O . LYS A 1 183 ? -29.139 4.524 25.914 1.00 81.69 183 LYS A O 1
ATOM 1428 N N . LEU A 1 184 ? -27.419 3.912 24.594 1.00 81.62 184 LEU A N 1
ATOM 1429 C CA . LEU A 1 184 ? -27.888 4.627 23.405 1.00 81.62 184 LEU A CA 1
ATOM 1430 C C . LEU A 1 184 ? -29.272 4.128 22.968 1.00 81.62 184 LEU A C 1
ATOM 1432 O O . LEU A 1 184 ? -30.148 4.930 22.654 1.00 81.62 184 LEU A O 1
ATOM 1436 N N . MET A 1 185 ? -29.469 2.808 22.975 1.00 78.25 185 MET A N 1
ATOM 1437 C CA . MET A 1 185 ? -30.724 2.207 22.541 1.00 78.25 185 MET A CA 1
ATOM 1438 C C . MET A 1 185 ? -31.864 2.459 23.527 1.00 78.25 185 MET A C 1
ATOM 1440 O O . MET A 1 185 ? -32.959 2.809 23.102 1.00 78.25 185 MET A O 1
ATOM 1444 N N . ARG A 1 186 ? -31.602 2.382 24.838 1.00 77.81 186 ARG A N 1
ATOM 1445 C CA . ARG A 1 186 ? -32.591 2.715 25.870 1.00 77.81 186 ARG A CA 1
ATOM 1446 C C . ARG A 1 186 ? -33.032 4.178 25.789 1.00 77.81 186 ARG A C 1
ATOM 1448 O O . ARG A 1 186 ? -34.225 4.441 25.844 1.00 77.81 186 ARG A O 1
ATOM 1455 N N . CYS A 1 187 ? -32.101 5.115 25.590 1.00 78.75 187 CYS A N 1
ATOM 1456 C CA . CYS A 1 187 ? -32.448 6.525 25.383 1.00 78.75 187 CYS A CA 1
ATOM 1457 C C . CYS A 1 187 ? -33.298 6.736 24.123 1.00 78.75 187 CYS A C 1
ATOM 1459 O O . CYS A 1 187 ? -34.230 7.526 24.158 1.00 78.75 187 CYS A O 1
ATOM 1461 N N . ARG A 1 188 ? -33.008 6.021 23.027 1.00 78.69 188 ARG A N 1
ATOM 1462 C CA . ARG A 1 188 ? -33.810 6.095 21.797 1.00 78.69 188 ARG A CA 1
ATOM 1463 C C . ARG A 1 188 ? -35.225 5.542 21.996 1.00 78.69 188 ARG A C 1
ATOM 1465 O O . ARG A 1 188 ? -36.163 6.127 21.479 1.00 78.69 188 ARG A O 1
ATOM 1472 N N . MET A 1 189 ? -35.368 4.446 22.738 1.00 75.25 189 MET A N 1
ATOM 1473 C CA . MET A 1 189 ? -36.665 3.812 23.017 1.00 75.25 189 MET A CA 1
ATOM 1474 C C . MET A 1 189 ? -37.530 4.611 24.000 1.00 75.25 189 MET A C 1
ATOM 1476 O O . MET A 1 189 ? -38.740 4.482 23.965 1.00 75.25 189 MET A O 1
ATOM 1480 N N . MET A 1 190 ? -36.930 5.440 24.861 1.00 72.75 190 MET A N 1
ATOM 1481 C CA . MET A 1 190 ? -37.661 6.368 25.740 1.00 72.75 190 MET A CA 1
ATOM 1482 C C . MET A 1 190 ? -38.115 7.658 25.031 1.00 72.75 190 MET A C 1
ATOM 1484 O O . MET A 1 190 ? -38.877 8.425 25.602 1.00 72.75 190 MET A O 1
ATOM 1488 N N . GLN A 1 191 ? -37.606 7.935 23.826 1.00 66.38 191 GLN A N 1
ATOM 1489 C CA . GLN A 1 191 ? -37.937 9.130 23.032 1.00 66.38 191 GLN A CA 1
ATOM 1490 C C . GLN A 1 191 ? -38.954 8.852 21.909 1.00 66.38 191 GLN A C 1
ATOM 1492 O O . GLN A 1 191 ? -39.265 9.768 21.149 1.00 66.38 191 GLN A O 1
ATOM 1497 N N . GLN A 1 192 ? -39.410 7.602 21.769 1.00 56.12 192 GLN A N 1
ATOM 1498 C CA . GLN A 1 192 ? -40.496 7.193 20.870 1.00 56.12 192 GLN A CA 1
ATOM 1499 C C . GLN A 1 192 ? -41.802 7.103 21.648 1.00 56.12 192 GLN A C 1
ATOM 1501 O O . GLN A 1 192 ? -42.837 7.461 21.048 1.00 56.12 192 GLN A O 1
#

Radius of gyration: 28.44 Å; chains: 1; bounding box: 60×67×57 Å